Protein AF-A0A3R5SQ50-F1 (afdb_monomer_lite)

Organism: Mytilus galloprovincialis (NCBI:txid29158)

Foldseek 3Di:
DVVVVVVVVVVVVVVVVVVVVVVVVVVVVVVVVVVVVVVVVVVVVVVVVVVVVVVVVVVVVVVVVVVVVVVVVVVVVVVVVVVVVVVVVVVVVVVVVVVVVVVVVVVVVVVVVVVVVVVVVVVVVVVVVVVVVCCVVVPPDPDDDDDDPDDDDDDDDDDDDDDDDDDDDDDDDDDDDDDDDDDDDDDDDDDDDDDDDDDDDDDDDPDCVPVVVVVVVVVVLCVPPLSVVLVVLVVCLVVPDLVVNLVSLVVNCVSVVDDPVRSVQVNQQSVVVVDPDDDHDDPDDDPPNDDDDDDD

InterPro domains:
  IPR000237 GRIP domain [PF01465] (224-264)
  IPR000237 GRIP domain [PS50913] (220-269)
  IPR000237 GRIP domain [SM00755] (223-269)
  IPR051952 Golgi-associated and autophagy-related protein [PTHR23157] (90-280)

Radius of gyration: 53.56 Å; chains: 1; bounding box: 106×91×181 Å

Structure (mmCIF, N/CA/C/O backbone):
data_AF-A0A3R5SQ50-F1
#
_entry.id   AF-A0A3R5SQ50-F1
#
loop_
_atom_site.group_PDB
_atom_site.id
_atom_site.type_symbol
_atom_site.label_atom_id
_atom_site.label_alt_id
_atom_site.label_comp_id
_atom_site.label_asym_id
_atom_site.label_entity_id
_atom_site.label_seq_id
_atom_site.pdbx_PDB_ins_code
_atom_site.Cartn_x
_atom_site.Cartn_y
_atom_site.Cartn_z
_atom_site.occupancy
_atom_site.B_iso_or_equiv
_atom_site.auth_seq_id
_atom_site.auth_comp_id
_atom_site.auth_asym_id
_atom_site.auth_atom_id
_atom_site.pdbx_PDB_model_num
ATOM 1 N N . LEU A 1 1 ? -45.305 -10.974 90.783 1.00 77.44 1 LEU A N 1
ATOM 2 C CA . LEU A 1 1 ? -46.249 -10.846 89.648 1.00 77.44 1 LEU A CA 1
ATOM 3 C C . LEU A 1 1 ? -45.845 -9.652 88.804 1.00 77.44 1 LEU A C 1
ATOM 5 O O . LEU A 1 1 ? -45.318 -9.879 87.731 1.00 77.44 1 LEU A O 1
ATOM 9 N N . GLU A 1 2 ? -45.945 -8.439 89.343 1.00 86.00 2 GLU A N 1
ATOM 10 C CA . GLU A 1 2 ? -45.593 -7.175 88.670 1.00 86.00 2 GLU A CA 1
ATOM 11 C C . GLU A 1 2 ? -44.181 -7.164 88.034 1.00 86.00 2 GLU A C 1
ATOM 13 O O . GLU A 1 2 ? -44.051 -6.894 86.846 1.00 86.00 2 GLU A O 1
ATOM 18 N N . GLU A 1 3 ? -43.133 -7.600 88.751 1.00 90.25 3 GLU A N 1
ATOM 19 C CA . GLU A 1 3 ? -41.773 -7.755 88.183 1.00 90.25 3 GLU A CA 1
ATOM 20 C C . GLU A 1 3 ? -41.708 -8.729 86.990 1.00 90.25 3 GLU A C 1
ATOM 22 O O . GLU A 1 3 ? -40.956 -8.517 86.040 1.00 90.25 3 GLU A O 1
ATOM 27 N N . LEU A 1 4 ? -42.500 -9.806 87.028 1.00 89.75 4 LEU A N 1
ATOM 28 C CA . LEU A 1 4 ? -42.530 -10.834 85.984 1.00 89.75 4 LEU A CA 1
ATOM 29 C C . LEU A 1 4 ? -43.224 -10.309 84.719 1.00 89.75 4 LEU A C 1
ATOM 31 O O . LEU A 1 4 ? -42.812 -10.616 83.606 1.00 89.75 4 LEU A O 1
ATOM 35 N N . GLU A 1 5 ? -44.264 -9.500 84.912 1.00 91.12 5 GLU A N 1
ATOM 36 C CA . GLU A 1 5 ? -45.041 -8.827 83.872 1.00 91.12 5 GLU A CA 1
ATOM 37 C C . GLU A 1 5 ? -44.219 -7.708 83.208 1.00 91.12 5 GLU A C 1
ATOM 39 O O . GLU A 1 5 ? -44.185 -7.588 81.983 1.00 91.12 5 GLU A O 1
ATOM 44 N N . GLN A 1 6 ? -43.447 -6.961 84.004 1.00 92.19 6 GLN A N 1
ATOM 45 C CA . GLN A 1 6 ? -42.494 -5.961 83.522 1.00 92.19 6 GLN A CA 1
ATOM 46 C C . GLN A 1 6 ? -41.324 -6.599 82.748 1.00 92.19 6 GLN A C 1
ATOM 48 O O . GLN A 1 6 ? -40.929 -6.083 81.700 1.00 92.19 6 GLN A O 1
ATOM 53 N N . PHE A 1 7 ? -40.814 -7.751 83.203 1.00 95.12 7 PHE A N 1
ATOM 54 C CA . PHE A 1 7 ? -39.806 -8.534 82.479 1.00 95.12 7 PHE A CA 1
ATOM 55 C C . PHE A 1 7 ? -40.344 -9.098 81.154 1.00 95.12 7 PHE A C 1
ATOM 57 O O . PHE A 1 7 ? -39.666 -8.996 80.130 1.00 95.12 7 PHE A O 1
ATOM 64 N N . LEU A 1 8 ? -41.571 -9.636 81.147 1.00 93.88 8 LEU A N 1
ATOM 65 C CA . LEU A 1 8 ? -42.252 -10.092 79.929 1.00 93.88 8 LEU A CA 1
ATOM 66 C C . LEU A 1 8 ? -42.359 -8.9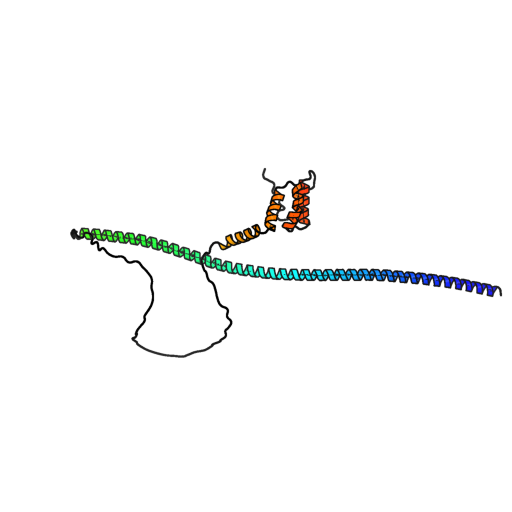63 78.903 1.00 93.88 8 LEU A C 1
ATOM 68 O O . LEU A 1 8 ? -41.921 -9.125 77.768 1.00 93.88 8 LEU A O 1
ATOM 72 N N . LYS A 1 9 ? -42.833 -7.789 79.332 1.00 95.12 9 LYS A N 1
ATOM 73 C CA . LYS A 1 9 ? -42.962 -6.606 78.474 1.00 95.12 9 LYS A CA 1
ATOM 74 C C . LYS A 1 9 ? -41.617 -6.108 77.927 1.00 95.12 9 LYS A C 1
ATOM 76 O O . LYS A 1 9 ? -41.554 -5.679 76.778 1.00 95.12 9 LYS A O 1
ATOM 81 N N . SER A 1 10 ? -40.535 -6.199 78.710 1.00 95.75 10 SER A N 1
ATOM 82 C CA . SER A 1 10 ? -39.172 -5.931 78.218 1.00 95.75 10 SER A CA 1
ATOM 83 C C . SER A 1 10 ? -38.798 -6.899 77.096 1.00 95.75 10 SER A C 1
ATOM 85 O O . SER A 1 10 ? -38.354 -6.471 76.035 1.00 95.75 10 SER A O 1
ATOM 87 N N . LYS A 1 11 ? -39.037 -8.201 77.290 1.00 95.94 11 LYS A N 1
ATOM 88 C CA . LYS A 1 11 ? -38.710 -9.236 76.300 1.00 95.94 11 LYS A CA 1
ATOM 89 C C . LYS A 1 11 ? -39.568 -9.154 75.038 1.00 95.94 11 LYS A C 1
ATOM 91 O O . LYS A 1 11 ? -39.053 -9.411 73.956 1.00 95.94 11 LYS A O 1
ATOM 96 N N . GLU A 1 12 ? -40.831 -8.749 75.147 1.00 95.31 12 GLU A N 1
ATOM 97 C CA . GLU A 1 12 ? -41.679 -8.440 73.988 1.00 95.31 12 GLU A CA 1
ATOM 98 C C . GLU A 1 12 ? -41.157 -7.226 73.205 1.00 95.31 12 GLU A C 1
ATOM 100 O O . GLU A 1 12 ? -41.119 -7.272 71.976 1.00 95.31 12 GLU A O 1
ATOM 105 N N . SER A 1 13 ? -40.698 -6.174 73.895 1.00 96.06 13 SER A N 1
ATOM 106 C CA . SER A 1 13 ? -40.090 -4.997 73.258 1.00 96.06 13 SER A CA 1
ATOM 107 C C . SER A 1 13 ? -38.783 -5.346 72.538 1.00 96.06 13 SER A C 1
ATOM 109 O O . SER A 1 13 ? -38.624 -5.007 71.370 1.00 96.06 13 SER A O 1
ATOM 111 N N . GLU A 1 14 ? -37.880 -6.078 73.199 1.00 96.38 14 GLU A N 1
ATOM 112 C CA . GLU A 1 14 ? -36.626 -6.570 72.606 1.00 96.38 14 GLU A CA 1
ATOM 113 C C . GLU A 1 14 ? -36.889 -7.471 71.385 1.00 96.38 14 GLU A C 1
ATOM 115 O O . GLU A 1 14 ? -36.188 -7.388 70.376 1.00 96.38 14 GLU A O 1
ATOM 120 N N . LEU A 1 15 ? -37.925 -8.318 71.445 1.00 96.12 15 LEU A N 1
ATOM 121 C CA . LEU A 1 15 ? -38.324 -9.171 70.326 1.00 96.12 15 LEU A CA 1
ATOM 122 C C . LEU A 1 15 ? -38.873 -8.353 69.148 1.00 96.12 15 LEU A C 1
ATOM 124 O O . LEU A 1 15 ? -38.548 -8.662 68.004 1.00 96.12 15 LEU A O 1
ATOM 128 N N . GLN A 1 16 ? -39.676 -7.313 69.398 1.00 96.38 16 GLN A N 1
ATOM 129 C CA . GLN A 1 16 ? -40.158 -6.415 68.341 1.00 96.38 16 GLN A CA 1
ATOM 130 C C . GLN A 1 16 ? -39.015 -5.638 67.678 1.00 96.38 16 GLN A C 1
ATOM 132 O O . GLN A 1 16 ? -38.983 -5.546 66.451 1.00 96.38 16 GLN A O 1
ATOM 137 N N . GLU A 1 17 ? -38.065 -5.131 68.463 1.00 96.56 17 GLU A N 1
ATOM 138 C CA . GLU A 1 17 ? -36.885 -4.421 67.960 1.00 96.56 17 GLU A CA 1
ATOM 139 C C . GLU A 1 17 ? -36.004 -5.348 67.103 1.00 96.56 17 GLU A C 1
ATOM 141 O O . GLU A 1 17 ? -35.660 -5.007 65.972 1.00 96.56 17 GLU A O 1
ATOM 146 N N . CYS A 1 18 ? -35.768 -6.583 67.561 1.00 97.00 18 CYS A N 1
ATOM 147 C CA . CYS A 1 18 ? -35.058 -7.612 66.796 1.00 97.00 18 CYS A CA 1
ATOM 148 C C . CYS A 1 18 ? -35.788 -8.012 65.495 1.00 97.00 18 CYS A C 1
ATOM 150 O O . CYS A 1 18 ? -35.150 -8.229 64.462 1.00 97.00 18 CYS A O 1
ATOM 152 N N . ILE A 1 19 ? -37.126 -8.089 65.506 1.00 96.50 19 ILE A N 1
ATOM 153 C CA . ILE A 1 19 ? -37.922 -8.348 64.295 1.00 96.50 19 ILE A CA 1
ATOM 154 C C . ILE A 1 19 ? -37.766 -7.200 63.291 1.00 96.50 19 ILE A C 1
ATOM 156 O O . ILE A 1 19 ? -37.541 -7.478 62.112 1.00 96.50 19 ILE A O 1
ATOM 160 N N . ALA A 1 20 ? -37.836 -5.948 63.754 1.00 96.44 20 ALA A N 1
ATOM 161 C CA . ALA A 1 20 ? -37.684 -4.761 62.916 1.00 96.44 20 ALA A CA 1
ATOM 162 C C . ALA A 1 20 ? -36.281 -4.671 62.290 1.00 96.44 20 ALA A C 1
ATOM 164 O O . ALA A 1 20 ? -36.175 -4.488 61.078 1.00 96.44 20 ALA A O 1
ATOM 165 N N . GLU A 1 21 ? -35.218 -4.893 63.072 1.00 96.94 21 GLU A N 1
ATOM 166 C CA . GLU A 1 21 ? -33.836 -4.946 62.567 1.00 96.94 21 GLU A CA 1
ATOM 167 C C . GLU A 1 21 ? -33.670 -6.054 61.511 1.00 96.94 21 GLU A C 1
ATOM 169 O O . GLU A 1 21 ? -33.121 -5.832 60.430 1.00 96.94 21 GLU A O 1
ATOM 174 N N . LYS A 1 22 ? -34.212 -7.249 61.775 1.00 97.44 22 LYS A N 1
ATOM 175 C CA . LYS A 1 22 ? -34.194 -8.380 60.835 1.00 97.44 22 LYS A CA 1
ATOM 176 C C . LYS A 1 22 ? -34.956 -8.066 59.536 1.00 97.44 22 LYS A C 1
ATOM 178 O O . LYS A 1 22 ? -34.527 -8.506 58.469 1.00 97.44 22 LYS A O 1
ATOM 183 N N . ASP A 1 23 ? -36.061 -7.321 59.597 1.00 97.31 23 ASP A N 1
ATOM 184 C CA . ASP A 1 23 ? -36.815 -6.897 58.408 1.00 97.31 23 ASP A CA 1
ATOM 185 C C . ASP A 1 23 ? -36.079 -5.794 57.619 1.00 97.31 23 ASP A C 1
ATOM 187 O O . ASP A 1 23 ? -36.008 -5.872 56.390 1.00 97.31 23 ASP A O 1
ATOM 191 N N . GLU A 1 24 ? -35.430 -4.835 58.291 1.00 97.75 24 GLU A N 1
ATOM 192 C CA . GLU A 1 24 ? -34.561 -3.837 57.643 1.00 97.75 24 GLU A CA 1
ATOM 193 C C . GLU A 1 24 ? -33.377 -4.506 56.920 1.00 97.75 24 GLU A C 1
ATOM 195 O O . GLU A 1 24 ? -33.093 -4.211 55.752 1.00 97.75 24 GLU A O 1
ATOM 200 N N . LEU A 1 25 ? -32.718 -5.469 57.574 1.00 97.56 25 LEU A N 1
ATOM 201 C CA . LEU A 1 25 ? -31.618 -6.237 56.989 1.00 97.56 25 LEU A CA 1
ATOM 202 C C . LEU A 1 25 ? -32.058 -7.048 55.760 1.00 97.56 25 LEU A C 1
ATOM 204 O O . LEU A 1 25 ? -31.290 -7.145 54.799 1.00 97.56 25 LEU A O 1
ATOM 208 N N . LEU A 1 26 ? -33.282 -7.590 55.744 1.00 97.81 26 LEU A N 1
ATOM 209 C CA . LEU A 1 26 ? -33.842 -8.278 54.574 1.00 97.81 26 LEU A CA 1
ATOM 210 C C . LEU A 1 26 ? -34.043 -7.324 53.388 1.00 97.81 26 LEU A C 1
ATOM 212 O O . LEU A 1 26 ? -33.630 -7.655 52.273 1.00 97.81 26 LEU A O 1
ATOM 216 N N . VAL A 1 27 ? -34.605 -6.131 53.617 1.00 97.25 27 VAL A N 1
ATOM 217 C CA . VAL A 1 27 ? -34.766 -5.104 52.569 1.00 97.25 27 VAL A CA 1
ATOM 218 C C . VAL A 1 27 ? -33.402 -4.678 52.022 1.00 97.25 27 VAL A C 1
ATOM 220 O O . VAL A 1 27 ? -33.182 -4.692 50.809 1.00 97.25 27 VAL A O 1
ATOM 223 N N . ARG A 1 28 ? -32.438 -4.393 52.905 1.00 97.31 28 ARG A N 1
ATOM 224 C CA . ARG A 1 28 ? -31.074 -4.013 52.513 1.00 97.31 28 ARG A CA 1
ATOM 225 C C . ARG A 1 28 ? -30.356 -5.114 51.726 1.00 97.31 28 ARG A C 1
ATOM 227 O O . ARG A 1 28 ? -29.617 -4.810 50.790 1.00 97.31 28 ARG A O 1
ATOM 234 N N . ASN A 1 29 ? -30.571 -6.385 52.066 1.00 97.56 29 ASN A N 1
ATOM 235 C CA . ASN A 1 29 ? -30.012 -7.522 51.331 1.00 97.56 29 ASN A CA 1
ATOM 236 C C . ASN A 1 29 ? -30.620 -7.637 49.919 1.00 97.56 29 ASN A C 1
ATOM 238 O O . ASN A 1 29 ? -29.885 -7.798 48.939 1.00 97.56 29 ASN A O 1
ATOM 242 N N . ALA A 1 30 ? -31.939 -7.457 49.792 1.00 97.75 30 ALA A N 1
ATOM 243 C CA . ALA A 1 30 ? -32.619 -7.424 48.498 1.00 97.75 30 ALA A CA 1
ATOM 244 C C . ALA A 1 30 ? -32.106 -6.275 47.607 1.00 97.75 30 ALA A C 1
ATOM 246 O O . ALA A 1 30 ? -31.766 -6.506 46.444 1.00 97.75 30 ALA A O 1
ATOM 247 N N . GLU A 1 31 ? -31.949 -5.065 48.157 1.00 97.56 31 GLU A N 1
ATOM 248 C CA . GLU A 1 31 ? -31.361 -3.931 47.432 1.00 97.56 31 GLU A CA 1
ATOM 249 C C . GLU A 1 31 ? -29.925 -4.195 46.963 1.00 97.56 31 GLU A C 1
ATOM 251 O O . GLU A 1 31 ? -29.573 -3.871 45.828 1.00 97.56 31 GLU A O 1
ATOM 256 N N . LEU A 1 32 ? -29.072 -4.749 47.832 1.00 97.56 32 LEU A N 1
ATOM 257 C CA . LEU A 1 32 ? -27.681 -5.059 47.495 1.00 97.56 32 LEU A CA 1
ATOM 258 C C . LEU A 1 32 ? -27.601 -6.135 46.410 1.00 97.56 32 LEU A C 1
ATOM 260 O O . LEU A 1 32 ? -26.798 -6.015 45.486 1.00 97.56 32 LEU A O 1
ATOM 264 N N . SER A 1 33 ? -28.478 -7.138 46.472 1.00 97.81 33 SER A N 1
ATOM 265 C CA . SER A 1 33 ? -28.599 -8.177 45.446 1.00 97.81 33 SER A CA 1
ATOM 266 C C . SER A 1 33 ? -29.032 -7.591 44.094 1.00 97.81 33 SER A C 1
ATOM 268 O O . SER A 1 33 ? -28.432 -7.913 43.068 1.00 97.81 33 SER A O 1
ATOM 270 N N . GLN A 1 34 ? -30.004 -6.668 44.078 1.00 97.44 34 GLN A N 1
ATOM 271 C CA . GLN A 1 34 ? -30.428 -5.960 42.862 1.00 97.44 34 GLN A CA 1
ATOM 272 C C . GLN A 1 34 ? -29.316 -5.060 42.293 1.00 97.44 34 GLN A C 1
ATOM 274 O O . GLN A 1 34 ? -29.091 -5.053 41.081 1.00 97.44 34 GLN A O 1
ATOM 279 N N . LYS A 1 35 ? -28.589 -4.333 43.153 1.00 97.75 35 LYS A N 1
ATOM 280 C CA . LYS A 1 35 ? -27.434 -3.504 42.763 1.00 97.75 35 LYS A CA 1
ATOM 281 C C . LYS A 1 35 ? -26.318 -4.364 42.157 1.00 97.75 35 LYS A C 1
ATOM 283 O O . LYS A 1 35 ? -25.837 -4.035 41.075 1.00 97.75 35 LYS A O 1
ATOM 288 N N . ASN A 1 36 ? -25.980 -5.500 42.773 1.00 96.94 36 ASN A N 1
ATOM 289 C CA . ASN A 1 36 ? -25.006 -6.455 42.231 1.00 96.94 36 ASN A CA 1
ATOM 290 C C . ASN A 1 36 ? -25.432 -7.002 40.860 1.00 96.94 36 ASN A C 1
ATOM 292 O O . ASN A 1 36 ? -24.623 -7.002 39.938 1.00 96.94 36 ASN A O 1
ATOM 296 N N . LEU A 1 37 ? -26.698 -7.400 40.691 1.00 97.62 37 LEU A N 1
ATOM 297 C CA . LEU A 1 37 ? -27.231 -7.859 39.399 1.00 97.62 37 LEU A CA 1
ATOM 298 C C . LEU A 1 37 ? -27.134 -6.779 38.308 1.00 97.62 37 LEU A C 1
ATOM 300 O O . LEU A 1 37 ? -26.762 -7.086 37.177 1.00 97.62 37 LEU A O 1
ATOM 304 N N . SER A 1 38 ? -27.424 -5.517 38.640 1.00 96.94 38 SER A N 1
ATOM 305 C CA . SER A 1 38 ? -27.316 -4.397 37.693 1.00 96.94 38 SER A CA 1
ATOM 306 C C . SER A 1 38 ? -25.865 -4.069 37.312 1.00 96.94 38 SER A C 1
ATOM 308 O O . SER A 1 38 ? -25.584 -3.710 36.167 1.00 96.94 38 SER A O 1
ATOM 310 N N . VAL A 1 39 ? -24.928 -4.167 38.259 1.00 97.44 39 VAL A N 1
ATOM 311 C CA . VAL A 1 39 ? -23.496 -3.960 37.988 1.00 97.44 39 VAL A CA 1
ATOM 312 C C . VAL A 1 39 ? -22.933 -5.122 37.168 1.00 97.44 39 VAL A C 1
ATOM 314 O O . VAL A 1 39 ? -22.206 -4.891 36.206 1.00 97.44 39 VAL A O 1
ATOM 317 N N . GLN A 1 40 ? -23.332 -6.358 37.474 1.00 97.56 40 GLN A N 1
ATOM 318 C CA . GLN A 1 40 ? -22.940 -7.536 36.705 1.00 97.56 40 GLN A CA 1
ATOM 319 C C . GLN A 1 40 ? -23.422 -7.443 35.249 1.00 97.56 40 GLN A C 1
ATOM 321 O O . GLN A 1 40 ? -22.616 -7.588 34.336 1.00 97.56 40 GLN A O 1
ATOM 326 N N . SER A 1 41 ? -24.697 -7.110 35.012 1.00 96.94 41 SER A N 1
ATOM 327 C CA . SER A 1 41 ? -25.248 -7.029 33.650 1.00 96.94 41 SER A CA 1
ATOM 328 C C . SER A 1 41 ? -24.617 -5.924 32.794 1.00 96.94 41 SER A C 1
ATOM 330 O O . SER A 1 41 ? -24.391 -6.121 31.599 1.00 96.94 41 SER A O 1
ATOM 332 N N . SER A 1 42 ? -24.280 -4.776 33.392 1.00 97.19 42 SER A N 1
ATOM 333 C CA . SER A 1 42 ? -23.554 -3.703 32.693 1.00 97.19 42 SER A CA 1
ATOM 334 C C . SER A 1 42 ? -22.093 -4.074 32.415 1.00 97.19 42 SER A C 1
ATOM 336 O O . SER A 1 42 ? -21.614 -3.841 31.305 1.00 97.19 42 SER A O 1
ATOM 338 N N . SER A 1 43 ? -21.416 -4.731 33.364 1.00 97.19 43 SER A N 1
ATOM 339 C CA . SER A 1 43 ? -20.076 -5.302 33.171 1.00 97.19 43 SER A CA 1
ATOM 340 C C . SER A 1 43 ? -20.055 -6.312 32.018 1.00 97.19 43 SER A C 1
ATOM 342 O O . SER A 1 43 ? -19.240 -6.188 31.104 1.00 97.19 43 SER A O 1
ATOM 344 N N . ASP A 1 44 ? -20.998 -7.257 31.992 1.00 97.69 44 ASP A N 1
ATOM 345 C CA . ASP A 1 44 ? -21.104 -8.267 30.933 1.00 97.69 44 ASP A CA 1
ATOM 346 C C . ASP A 1 44 ? -21.389 -7.632 29.560 1.00 97.69 44 ASP A C 1
ATOM 348 O O . ASP A 1 44 ? -20.814 -8.049 28.551 1.00 97.69 44 ASP A O 1
ATOM 352 N N . SER A 1 45 ? -22.205 -6.572 29.508 1.00 97.50 45 SER A N 1
ATOM 353 C CA . SER A 1 45 ? -22.437 -5.802 28.279 1.00 97.50 45 SER A CA 1
ATOM 354 C C . SER A 1 45 ? -21.156 -5.135 27.760 1.00 97.50 45 SER A C 1
ATOM 356 O O . SER A 1 45 ? -20.874 -5.212 26.565 1.00 97.50 45 SER A O 1
ATOM 358 N N . ILE A 1 46 ? -20.362 -4.514 28.641 1.00 97.75 46 ILE A N 1
ATOM 359 C CA . ILE A 1 46 ? -19.088 -3.871 28.278 1.00 97.75 46 ILE A CA 1
ATOM 360 C C . ILE A 1 46 ? -18.070 -4.921 27.816 1.00 97.75 46 ILE A C 1
ATOM 362 O O . ILE A 1 46 ? -17.418 -4.737 26.790 1.00 97.75 46 ILE A O 1
ATOM 366 N N . ILE A 1 47 ? -17.967 -6.052 28.521 1.00 97.81 47 ILE A N 1
ATOM 367 C CA . ILE A 1 47 ? -17.084 -7.168 28.151 1.00 97.81 47 ILE A CA 1
ATOM 368 C C . ILE A 1 47 ? -17.437 -7.703 26.758 1.00 97.81 47 ILE A C 1
ATOM 370 O O . ILE A 1 47 ? -16.539 -7.970 25.961 1.00 97.81 47 ILE A O 1
ATOM 374 N N . ASN A 1 48 ? -18.725 -7.850 26.441 1.00 97.31 48 ASN A N 1
ATOM 375 C CA . ASN A 1 48 ? -19.161 -8.326 25.128 1.00 97.31 48 ASN A CA 1
ATOM 376 C C . ASN A 1 48 ? -18.910 -7.294 24.018 1.00 97.31 48 ASN A C 1
ATOM 378 O O . ASN A 1 48 ? -18.475 -7.678 22.934 1.00 97.31 48 ASN A O 1
ATOM 382 N N . GLN A 1 49 ? -19.098 -5.998 24.293 1.00 97.94 49 GLN A N 1
ATOM 383 C CA . GLN A 1 49 ? -18.756 -4.931 23.348 1.00 97.94 49 GLN A CA 1
ATOM 384 C C . GLN A 1 49 ? -17.249 -4.903 23.050 1.00 97.94 49 GLN A C 1
ATOM 386 O O . GLN A 1 49 ? -16.861 -4.914 21.885 1.00 97.94 49 GLN A O 1
ATOM 391 N N . LEU A 1 50 ? -16.399 -4.944 24.084 1.00 97.81 50 LEU A N 1
ATOM 392 C CA . LEU A 1 50 ? -14.941 -4.976 23.923 1.00 97.81 50 LEU A CA 1
ATOM 393 C C . LEU A 1 50 ? -14.464 -6.233 23.181 1.00 97.81 50 LEU A C 1
ATOM 395 O O . LEU A 1 50 ? -13.543 -6.149 22.377 1.00 97.81 50 LEU A O 1
ATOM 399 N N . LYS A 1 51 ? -15.103 -7.391 23.397 1.00 98.19 51 LYS A N 1
ATOM 400 C CA . LYS A 1 51 ? -14.815 -8.616 22.630 1.00 98.19 51 LYS A CA 1
ATOM 401 C C . LYS A 1 51 ? -15.180 -8.495 21.149 1.00 98.19 51 LYS A C 1
ATOM 403 O O . LYS A 1 51 ? -14.454 -9.049 20.330 1.00 98.19 51 LYS A O 1
ATOM 408 N N . SER A 1 52 ? -16.274 -7.807 20.809 1.00 97.56 52 SER A N 1
ATOM 409 C CA . SER A 1 52 ? -16.619 -7.534 19.405 1.00 97.56 52 SER A CA 1
ATOM 410 C C . SER A 1 52 ? -15.577 -6.620 18.772 1.00 97.56 52 SER A C 1
ATOM 412 O O . SER A 1 52 ? -14.997 -6.985 17.762 1.00 97.56 52 SER A O 1
ATOM 414 N N . GLU A 1 53 ? -15.262 -5.500 19.428 1.00 98.19 53 GLU A N 1
ATOM 415 C CA . GLU A 1 53 ? -14.283 -4.520 18.945 1.00 98.19 53 GLU A CA 1
ATOM 416 C C . GLU A 1 53 ? -12.896 -5.148 18.719 1.00 98.19 53 GLU A C 1
ATOM 418 O O . GLU A 1 53 ? -12.289 -4.929 17.677 1.00 98.19 53 GLU A O 1
ATOM 423 N N . ILE A 1 54 ? -12.414 -5.989 19.646 1.00 97.81 54 ILE A N 1
ATOM 424 C CA . ILE A 1 54 ? -11.153 -6.733 19.476 1.00 97.81 54 ILE A CA 1
ATOM 425 C C . ILE A 1 54 ? -11.216 -7.643 18.244 1.00 97.81 54 ILE A C 1
ATOM 427 O O . ILE A 1 54 ? -10.294 -7.632 17.437 1.00 97.81 54 ILE A O 1
ATOM 431 N N . LYS A 1 55 ? -12.310 -8.395 18.066 1.00 97.94 55 LYS A N 1
ATOM 432 C CA . LYS A 1 55 ? -12.475 -9.284 16.910 1.00 97.94 55 LYS A CA 1
ATOM 433 C C . LYS A 1 55 ? -12.510 -8.499 15.592 1.00 97.94 55 LYS A C 1
ATOM 435 O O . LYS A 1 55 ? -11.878 -8.911 14.626 1.00 97.94 55 LYS A O 1
ATOM 440 N N . ASP A 1 56 ? -13.231 -7.384 15.553 1.00 96.88 56 ASP A N 1
ATOM 441 C CA . ASP A 1 56 ? -13.352 -6.547 14.357 1.00 96.88 56 ASP A CA 1
ATOM 442 C C . ASP A 1 56 ? -12.000 -5.876 14.012 1.00 96.88 56 ASP A C 1
ATOM 444 O O . ASP A 1 56 ? -11.664 -5.706 12.837 1.00 96.88 56 ASP A O 1
ATOM 448 N N . GLN A 1 57 ? -11.174 -5.569 15.023 1.00 97.75 57 GLN A N 1
ATOM 449 C CA . GLN A 1 57 ? -9.791 -5.110 14.853 1.00 97.75 57 GLN A CA 1
ATOM 450 C C . GLN A 1 57 ? -8.842 -6.224 14.382 1.00 97.75 57 GLN A C 1
ATOM 452 O O . GLN A 1 57 ? -8.033 -5.966 13.490 1.00 97.75 57 GLN A O 1
ATOM 457 N N . ASP A 1 58 ? -8.950 -7.448 14.908 1.00 97.44 58 ASP A N 1
ATOM 458 C CA . ASP A 1 58 ? -8.181 -8.611 14.435 1.00 97.44 58 ASP A CA 1
ATOM 459 C C . ASP A 1 58 ? -8.507 -8.923 12.961 1.00 97.44 58 ASP A C 1
ATOM 461 O O . ASP A 1 58 ? -7.598 -9.023 12.131 1.00 97.44 58 ASP A O 1
ATOM 465 N N . ASP A 1 59 ? -9.799 -8.961 12.604 1.00 97.31 59 ASP A N 1
ATOM 466 C CA . ASP A 1 59 ? -10.264 -9.130 11.221 1.00 97.31 59 ASP A CA 1
ATOM 467 C C . ASP A 1 59 ? -9.705 -8.005 10.313 1.00 97.31 59 ASP A C 1
ATOM 469 O O . ASP A 1 59 ? -9.281 -8.258 9.181 1.00 97.31 59 ASP A O 1
ATOM 473 N N . HIS A 1 60 ? -9.642 -6.753 10.786 1.00 97.88 60 HIS A N 1
ATOM 474 C CA . HIS A 1 60 ? -9.042 -5.646 10.028 1.00 97.88 60 HIS A CA 1
ATOM 475 C C . HIS A 1 60 ? -7.520 -5.790 9.855 1.00 97.88 60 HIS A C 1
ATOM 477 O O . HIS A 1 60 ? -6.996 -5.554 8.762 1.00 97.88 60 HIS A O 1
ATOM 483 N N . ILE A 1 61 ? -6.812 -6.210 10.906 1.00 97.56 61 ILE A N 1
ATOM 484 C CA . ILE A 1 61 ? -5.366 -6.455 10.889 1.00 97.56 61 ILE A CA 1
ATOM 485 C C . ILE A 1 61 ? -5.013 -7.558 9.882 1.00 97.56 61 ILE A C 1
ATOM 487 O O . ILE A 1 61 ? -4.053 -7.398 9.127 1.00 97.56 61 ILE A O 1
ATOM 491 N N . ASP A 1 62 ? -5.782 -8.645 9.818 1.00 97.69 62 ASP A N 1
ATOM 492 C CA . ASP A 1 62 ? -5.513 -9.744 8.884 1.00 97.69 62 ASP A CA 1
ATOM 493 C C . ASP A 1 62 ? -5.773 -9.352 7.419 1.00 97.69 62 ASP A C 1
ATOM 495 O O . ASP A 1 62 ? -4.970 -9.688 6.544 1.00 97.69 62 ASP A O 1
ATOM 499 N N . ASN A 1 63 ? -6.796 -8.530 7.150 1.00 97.06 63 ASN A N 1
ATOM 500 C CA . ASN A 1 63 ? -6.988 -7.916 5.829 1.00 97.06 63 ASN A CA 1
ATOM 501 C C . ASN A 1 63 ? -5.804 -7.008 5.429 1.00 97.06 63 ASN A C 1
ATOM 503 O O . ASN A 1 63 ? -5.352 -7.035 4.281 1.00 97.06 63 ASN A O 1
ATOM 507 N N . LEU A 1 64 ? -5.273 -6.212 6.368 1.00 97.44 64 LEU A N 1
ATOM 508 C CA . LEU A 1 64 ? -4.102 -5.362 6.121 1.00 97.44 64 LEU A CA 1
ATOM 509 C C . LEU A 1 64 ? -2.832 -6.184 5.857 1.00 97.44 64 LEU A C 1
ATOM 511 O O . LEU A 1 64 ? -2.095 -5.846 4.931 1.00 97.44 64 LEU A O 1
ATOM 515 N N . LYS A 1 65 ? -2.597 -7.275 6.604 1.00 97.62 65 LYS A N 1
ATOM 516 C CA . LYS A 1 65 ? -1.486 -8.214 6.347 1.00 97.62 65 LYS A CA 1
ATOM 517 C C . LYS A 1 65 ? -1.580 -8.810 4.944 1.00 97.62 65 LYS A C 1
ATOM 519 O O . LYS A 1 65 ? -0.621 -8.727 4.189 1.00 97.62 65 LYS A O 1
ATOM 524 N N . GLN A 1 66 ? -2.749 -9.322 4.552 1.00 97.31 66 GLN A N 1
ATOM 525 C CA . GLN A 1 66 ? -2.934 -9.921 3.226 1.00 97.31 66 GLN A CA 1
ATOM 526 C C . GLN A 1 66 ? -2.666 -8.917 2.087 1.00 97.31 66 GLN A C 1
ATOM 528 O O . GLN A 1 66 ? -2.062 -9.270 1.070 1.00 97.31 66 GLN A O 1
ATOM 533 N N . SER A 1 67 ? -3.076 -7.657 2.263 1.00 97.44 67 SER A N 1
ATOM 534 C CA . SER A 1 67 ? -2.771 -6.572 1.321 1.00 97.44 67 SER A CA 1
ATOM 535 C C . SER A 1 67 ? -1.274 -6.234 1.286 1.00 97.44 67 SER A C 1
ATOM 537 O O . SER A 1 67 ? -0.704 -6.070 0.207 1.00 97.44 67 SER A O 1
ATOM 539 N N . HIS A 1 68 ? -0.616 -6.189 2.449 1.00 96.94 68 HIS A N 1
ATOM 540 C CA . HIS A 1 68 ? 0.827 -5.972 2.560 1.00 96.94 68 HIS A CA 1
ATOM 541 C C . HIS A 1 68 ? 1.624 -7.071 1.847 1.00 96.94 68 HIS A C 1
ATOM 543 O O . HIS A 1 68 ? 2.480 -6.760 1.024 1.00 96.94 68 HIS A O 1
ATOM 549 N N . ASP A 1 69 ? 1.309 -8.342 2.098 1.00 97.31 69 ASP A N 1
ATOM 550 C CA . ASP A 1 69 ? 2.014 -9.482 1.502 1.00 97.31 69 ASP A CA 1
ATOM 551 C C . ASP A 1 69 ? 1.844 -9.507 -0.027 1.00 97.31 69 ASP A C 1
ATOM 553 O O . ASP A 1 69 ? 2.809 -9.714 -0.763 1.00 97.31 69 ASP A O 1
ATOM 557 N N . SER A 1 70 ? 0.642 -9.174 -0.514 1.00 97.06 70 SER A N 1
ATOM 558 C CA . SER A 1 70 ? 0.367 -9.017 -1.951 1.00 97.06 70 SER A CA 1
ATOM 559 C C . SER A 1 70 ? 1.172 -7.871 -2.580 1.00 97.06 70 SER A C 1
ATOM 561 O O . SER A 1 70 ? 1.609 -7.964 -3.728 1.00 97.06 70 SER A O 1
ATOM 563 N N . LEU A 1 71 ? 1.374 -6.761 -1.862 1.00 96.12 71 LEU A N 1
ATOM 564 C CA . LEU A 1 71 ? 2.208 -5.650 -2.331 1.00 96.12 71 LEU A CA 1
ATOM 565 C C . LEU A 1 71 ? 3.700 -5.999 -2.286 1.00 96.12 71 LEU A C 1
ATOM 567 O O . LEU A 1 71 ? 4.418 -5.640 -3.218 1.00 96.12 71 LEU A O 1
ATOM 571 N N . GLN A 1 72 ? 4.154 -6.733 -1.268 1.00 97.38 72 GLN A N 1
ATOM 572 C CA . GLN A 1 72 ? 5.536 -7.197 -1.156 1.00 97.38 72 GLN A CA 1
ATOM 573 C C . GLN A 1 72 ? 5.903 -8.136 -2.314 1.00 97.38 72 GLN A C 1
ATOM 575 O O . GLN A 1 72 ? 6.926 -7.921 -2.956 1.00 97.38 72 GLN A O 1
ATOM 580 N N . GLU A 1 73 ? 5.041 -9.098 -2.666 1.00 97.12 73 GLU A N 1
ATOM 581 C CA . GLU A 1 73 ? 5.271 -9.984 -3.821 1.00 97.12 73 GLU A CA 1
ATOM 582 C C . GLU A 1 73 ? 5.399 -9.193 -5.140 1.00 97.12 73 GLU A C 1
ATOM 584 O O . GLU A 1 73 ? 6.270 -9.477 -5.966 1.00 97.12 73 GLU A O 1
ATOM 589 N N . ASN A 1 74 ? 4.584 -8.146 -5.322 1.00 96.56 74 ASN A N 1
ATOM 590 C CA . ASN A 1 74 ? 4.691 -7.254 -6.479 1.00 96.56 74 ASN A CA 1
ATOM 591 C C . ASN A 1 74 ? 5.999 -6.438 -6.479 1.00 96.56 74 ASN A C 1
ATOM 593 O O . ASN A 1 74 ? 6.595 -6.248 -7.542 1.00 96.56 74 ASN A O 1
ATOM 597 N N . VAL A 1 75 ? 6.463 -5.964 -5.317 1.00 97.06 75 VAL A N 1
ATOM 598 C CA . VAL A 1 75 ? 7.755 -5.269 -5.180 1.00 97.06 75 VAL A CA 1
ATOM 599 C C . VAL A 1 75 ? 8.903 -6.211 -5.540 1.00 97.06 75 VAL A C 1
ATOM 601 O O . VAL A 1 75 ? 9.675 -5.884 -6.441 1.00 97.06 75 VAL A O 1
ATOM 604 N N . ASP A 1 76 ? 8.960 -7.402 -4.944 1.00 96.12 76 ASP A N 1
ATOM 605 C CA . ASP A 1 76 ? 9.995 -8.413 -5.202 1.00 96.12 76 ASP A CA 1
ATOM 606 C C . ASP A 1 76 ? 10.039 -8.811 -6.693 1.00 96.12 76 ASP A C 1
ATOM 608 O O . ASP A 1 76 ? 11.111 -8.938 -7.302 1.00 96.12 76 ASP A O 1
ATOM 612 N N . PHE A 1 77 ? 8.866 -8.957 -7.324 1.00 97.06 77 PHE A N 1
ATOM 613 C CA . PHE A 1 77 ? 8.744 -9.207 -8.761 1.00 97.06 77 PHE A CA 1
ATOM 614 C C . PHE A 1 77 ? 9.311 -8.052 -9.603 1.00 97.06 77 PHE A C 1
ATOM 616 O O . PHE A 1 77 ? 10.061 -8.286 -10.559 1.00 97.06 77 PHE A O 1
ATOM 623 N N . HIS A 1 78 ? 8.981 -6.805 -9.259 1.00 94.44 78 HIS A N 1
ATOM 624 C CA . HIS A 1 78 ? 9.476 -5.631 -9.973 1.00 94.44 78 HIS A CA 1
ATOM 625 C C . HIS A 1 78 ? 10.979 -5.400 -9.766 1.00 94.44 78 HIS A C 1
ATOM 627 O O . HIS A 1 78 ? 11.663 -5.102 -10.745 1.00 94.44 78 HIS A O 1
ATOM 633 N N . GLU A 1 79 ? 11.520 -5.610 -8.563 1.00 96.12 79 GLU A N 1
ATOM 634 C CA . GLU A 1 79 ? 12.965 -5.554 -8.300 1.00 96.12 79 GLU A CA 1
ATOM 635 C C . GLU A 1 79 ? 13.727 -6.580 -9.144 1.00 96.12 79 GLU A C 1
ATOM 637 O O . GLU A 1 79 ? 14.691 -6.237 -9.838 1.00 96.12 79 GLU A O 1
ATOM 642 N N . LYS A 1 80 ? 13.244 -7.830 -9.183 1.00 95.69 80 LYS A N 1
ATOM 643 C CA . LYS A 1 80 ? 13.81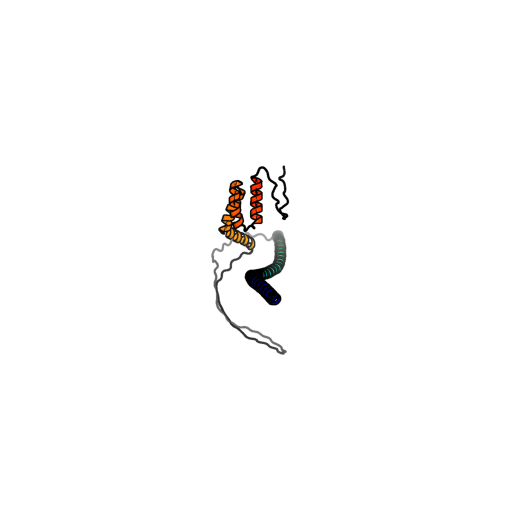2 -8.863 -10.057 1.00 95.69 80 LYS A CA 1
ATOM 644 C C . LYS A 1 80 ? 13.755 -8.447 -11.530 1.00 95.69 80 LYS A C 1
ATOM 646 O O . LYS A 1 80 ? 14.735 -8.629 -12.255 1.00 95.69 80 LYS A O 1
ATOM 651 N N . LYS A 1 81 ? 12.639 -7.863 -11.981 1.00 96.19 81 LYS A N 1
ATOM 652 C CA . LYS A 1 81 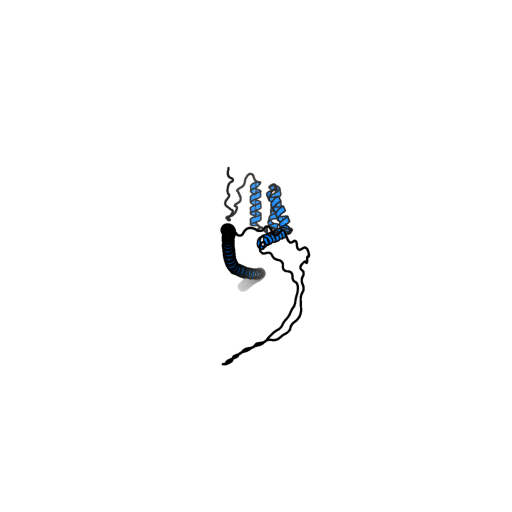? 12.474 -7.430 -13.376 1.00 96.19 81 LYS A CA 1
ATOM 653 C C . LYS A 1 81 ? 13.377 -6.252 -13.745 1.00 96.19 81 LYS A C 1
ATOM 655 O O . LYS A 1 81 ? 13.874 -6.216 -14.870 1.00 96.19 81 LYS A O 1
ATOM 660 N N . ILE A 1 82 ? 13.611 -5.320 -12.821 1.00 94.69 82 ILE A N 1
ATOM 661 C CA . ILE A 1 82 ? 14.577 -4.226 -12.988 1.00 94.69 82 ILE A CA 1
ATOM 662 C C . ILE A 1 82 ? 15.978 -4.811 -13.172 1.00 94.69 82 ILE A C 1
ATOM 664 O O . ILE A 1 82 ? 16.625 -4.501 -14.169 1.00 94.69 82 ILE A O 1
ATOM 668 N N . LYS A 1 83 ? 16.394 -5.735 -12.300 1.00 94.75 83 LYS A N 1
ATOM 669 C CA . LYS A 1 83 ? 17.712 -6.376 -12.383 1.00 94.75 83 LYS A CA 1
ATOM 670 C C . LYS A 1 83 ? 17.944 -7.101 -13.716 1.00 94.75 83 LYS A C 1
ATOM 672 O O . LYS A 1 83 ? 18.969 -6.888 -14.355 1.00 94.75 83 LYS A O 1
ATOM 677 N N . GLU A 1 84 ? 16.965 -7.877 -14.192 1.00 93.25 84 GLU A N 1
ATOM 678 C CA . GLU A 1 84 ? 17.024 -8.524 -15.518 1.00 93.25 84 GLU A CA 1
ATOM 679 C C . GLU A 1 84 ? 17.210 -7.513 -16.670 1.00 93.25 84 GLU A C 1
ATOM 681 O O . GLU A 1 84 ? 17.904 -7.795 -17.649 1.00 93.25 84 GLU A O 1
ATOM 686 N N . LEU A 1 85 ? 16.586 -6.331 -16.576 1.00 91.06 85 LEU A N 1
ATOM 687 C CA . LEU A 1 85 ? 16.716 -5.266 -17.575 1.00 91.06 85 LEU A CA 1
ATOM 688 C C . LEU A 1 85 ? 18.049 -4.511 -17.469 1.00 91.06 85 LEU A C 1
ATOM 690 O O . LEU A 1 85 ? 18.547 -4.033 -18.488 1.00 91.06 85 LEU A O 1
ATOM 694 N N . GLU A 1 86 ? 18.626 -4.396 -16.274 1.00 90.31 86 GLU A N 1
ATOM 695 C CA . GLU A 1 86 ? 19.943 -3.792 -16.050 1.00 90.31 86 GLU A CA 1
ATOM 696 C C . GLU A 1 86 ? 21.069 -4.681 -16.592 1.00 90.31 86 GLU A C 1
ATOM 698 O O . GLU A 1 86 ? 21.899 -4.193 -17.364 1.00 90.31 86 GLU A O 1
ATOM 703 N N . ASP A 1 87 ? 21.035 -5.985 -16.300 1.00 89.44 87 ASP A N 1
ATOM 704 C CA . ASP A 1 87 ? 21.990 -6.965 -16.836 1.00 89.44 87 ASP A CA 1
ATOM 705 C C . ASP A 1 87 ? 21.950 -6.975 -18.381 1.00 89.44 87 ASP A C 1
ATOM 707 O O . ASP A 1 87 ? 22.971 -6.786 -19.051 1.00 89.44 87 ASP A O 1
ATOM 711 N N . GLY A 1 88 ? 20.749 -7.065 -18.970 1.00 87.25 88 GLY A N 1
ATOM 712 C CA . GLY A 1 88 ? 20.564 -7.014 -20.426 1.00 87.25 88 GLY A CA 1
ATOM 713 C C . GLY A 1 88 ? 20.921 -5.663 -21.066 1.00 87.25 88 GLY A C 1
ATOM 714 O O . GLY A 1 88 ? 21.195 -5.593 -22.268 1.00 87.25 88 GLY A 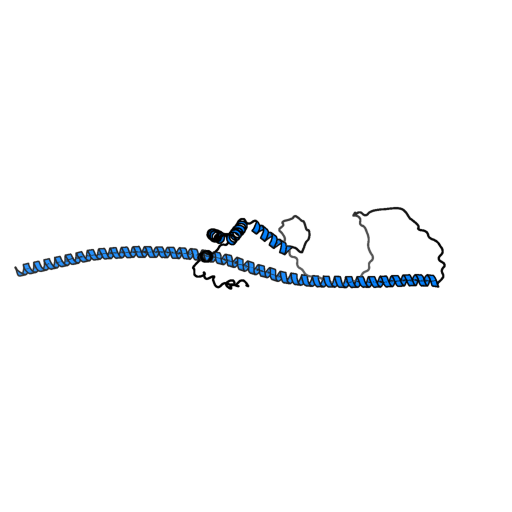O 1
ATOM 715 N N . LYS A 1 89 ? 20.948 -4.566 -20.299 1.00 85.69 89 LYS A N 1
ATOM 716 C CA . LYS A 1 89 ? 21.373 -3.242 -20.783 1.00 85.69 89 LYS A CA 1
ATOM 717 C C . LYS A 1 89 ? 22.894 -3.139 -20.886 1.00 85.69 89 LYS A C 1
ATOM 719 O O . LYS A 1 89 ? 23.377 -2.530 -21.842 1.00 85.69 89 LYS A O 1
ATOM 724 N N . GLU A 1 90 ? 23.643 -3.724 -19.953 1.00 82.62 90 GLU A N 1
ATOM 725 C CA . GLU A 1 90 ? 25.107 -3.779 -20.046 1.00 82.62 90 GLU A CA 1
ATOM 726 C C . GLU A 1 90 ? 25.571 -4.714 -21.176 1.00 82.62 90 GLU A C 1
ATOM 728 O O . GLU A 1 90 ? 26.472 -4.336 -21.927 1.00 82.62 90 GLU A O 1
ATOM 733 N N . GLU A 1 91 ? 24.885 -5.841 -21.415 1.00 83.69 91 GLU A N 1
ATOM 734 C CA . GLU A 1 91 ? 25.128 -6.677 -22.604 1.00 83.69 91 GLU A CA 1
ATOM 735 C C . GLU A 1 91 ? 24.907 -5.879 -23.905 1.00 83.69 91 GLU A C 1
ATOM 737 O O . GLU A 1 91 ? 25.820 -5.751 -24.724 1.00 83.69 91 GLU A O 1
ATOM 742 N N . ASN A 1 92 ? 23.745 -5.227 -24.060 1.00 83.25 92 ASN A N 1
ATOM 743 C CA . ASN A 1 92 ? 23.453 -4.385 -25.230 1.00 83.25 92 ASN A CA 1
ATOM 744 C C . ASN A 1 92 ? 24.466 -3.242 -25.419 1.00 83.25 92 ASN A C 1
ATOM 746 O O . ASN A 1 92 ? 24.789 -2.869 -26.550 1.00 83.25 92 ASN A O 1
ATOM 750 N N . LYS A 1 93 ? 24.979 -2.666 -24.329 1.00 87.81 93 LYS A N 1
ATOM 751 C CA . LYS A 1 93 ? 26.012 -1.622 -24.351 1.00 87.81 93 LYS A CA 1
ATOM 752 C C . LYS A 1 93 ? 27.354 -2.176 -24.835 1.00 87.81 93 LYS A C 1
ATOM 754 O O . LYS A 1 93 ? 28.007 -1.510 -25.637 1.00 87.81 93 LYS A O 1
ATOM 759 N N . GLN A 1 94 ? 27.728 -3.394 -24.441 1.00 86.25 94 GLN A N 1
ATOM 760 C CA . GLN A 1 94 ? 28.907 -4.088 -24.967 1.00 86.25 94 GLN A CA 1
ATOM 761 C C . GLN A 1 94 ? 28.748 -4.447 -26.455 1.00 86.25 94 GLN A C 1
ATOM 763 O O . GLN A 1 94 ? 29.682 -4.255 -27.233 1.00 86.25 94 GLN A O 1
ATOM 768 N N . THR A 1 95 ? 27.564 -4.885 -26.895 1.00 88.69 95 THR A N 1
ATOM 769 C CA . THR A 1 95 ? 27.278 -5.065 -28.330 1.00 88.69 95 THR A CA 1
ATOM 770 C C . THR A 1 95 ? 27.366 -3.733 -29.082 1.00 88.69 95 THR A C 1
ATOM 772 O O . THR A 1 95 ? 27.949 -3.669 -30.160 1.00 88.69 95 THR A O 1
ATOM 775 N N . THR A 1 96 ? 26.852 -2.644 -28.501 1.00 91.25 96 THR A N 1
ATOM 776 C CA . THR A 1 96 ? 26.883 -1.301 -29.109 1.00 91.25 96 THR A CA 1
ATOM 777 C C . THR A 1 96 ? 28.313 -0.783 -29.288 1.00 91.25 96 THR A C 1
ATOM 779 O O . THR A 1 96 ? 28.627 -0.220 -30.337 1.00 91.25 96 THR A O 1
ATOM 782 N N . THR A 1 97 ? 29.209 -0.993 -28.315 1.00 90.31 97 THR A N 1
ATOM 783 C CA . THR A 1 97 ? 30.623 -0.606 -28.471 1.00 90.31 97 THR A CA 1
ATOM 784 C C . THR A 1 97 ? 31.336 -1.468 -29.510 1.00 90.31 97 THR A C 1
ATOM 786 O O . THR A 1 97 ? 32.068 -0.919 -30.330 1.00 90.31 97 THR A O 1
ATOM 789 N N . GLN A 1 98 ? 31.073 -2.780 -29.558 1.00 92.69 98 GLN A N 1
ATOM 790 C CA . GLN A 1 98 ? 31.601 -3.655 -30.613 1.00 92.69 98 GLN A CA 1
ATOM 791 C C . GLN A 1 98 ? 31.144 -3.202 -32.008 1.00 92.69 98 GLN A C 1
ATOM 793 O O . GLN A 1 98 ? 31.984 -3.032 -32.893 1.00 92.69 98 GLN A O 1
ATOM 798 N N . VAL A 1 99 ? 29.849 -2.919 -32.194 1.00 92.81 99 VAL A N 1
ATOM 799 C CA . VAL A 1 99 ? 29.307 -2.381 -33.455 1.00 92.81 99 VAL A CA 1
ATOM 800 C C . VAL A 1 99 ? 30.007 -1.075 -33.835 1.00 92.81 99 VAL A C 1
ATOM 802 O O . VAL A 1 99 ? 30.501 -0.975 -34.953 1.00 92.81 99 VAL A O 1
ATOM 805 N N . SER A 1 100 ? 30.158 -0.128 -32.904 1.00 93.00 100 SER A N 1
ATOM 806 C CA . SER A 1 100 ? 30.859 1.136 -33.171 1.00 93.00 100 SER A CA 1
ATOM 807 C C . SER A 1 100 ? 32.328 0.932 -33.577 1.00 93.00 100 SER A C 1
ATOM 809 O O . SER A 1 100 ? 32.802 1.593 -34.501 1.00 93.00 100 SER A O 1
ATOM 811 N N . THR A 1 101 ? 33.049 -0.013 -32.958 1.00 93.50 101 THR A N 1
ATOM 812 C CA . THR A 1 101 ? 34.423 -0.334 -33.390 1.00 93.50 101 THR A CA 1
ATOM 813 C C . THR A 1 101 ? 34.466 -0.959 -34.785 1.00 93.50 101 THR A C 1
ATOM 815 O O . THR A 1 101 ? 35.345 -0.618 -35.575 1.00 93.50 101 THR A O 1
ATOM 818 N N . LEU A 1 102 ? 33.499 -1.815 -35.131 1.00 94.25 102 LEU A N 1
ATOM 819 C CA . LEU A 1 102 ? 33.398 -2.399 -36.468 1.00 94.25 102 LEU A CA 1
ATOM 820 C C . LEU A 1 102 ? 33.066 -1.330 -37.520 1.00 94.25 102 LEU A C 1
ATOM 822 O O . LEU A 1 102 ? 33.738 -1.277 -38.548 1.00 94.25 102 LEU A O 1
ATOM 826 N N . GLU A 1 103 ? 32.116 -0.433 -37.244 1.00 94.00 103 GLU A N 1
ATOM 827 C CA . GLU A 1 103 ? 31.789 0.720 -38.098 1.00 94.00 103 GLU A CA 1
ATOM 828 C C . GLU A 1 103 ? 33.020 1.605 -38.364 1.00 94.00 103 GLU A C 1
ATOM 830 O O . GLU A 1 103 ? 33.265 1.985 -39.514 1.00 94.00 103 GLU A O 1
ATOM 835 N N . GLN A 1 104 ? 33.851 1.860 -37.344 1.00 94.56 104 GLN A N 1
ATOM 836 C CA . GLN A 1 104 ? 35.117 2.578 -37.522 1.00 94.56 104 GLN A CA 1
ATOM 837 C C . GLN A 1 104 ? 36.067 1.815 -38.458 1.00 94.56 104 GLN A C 1
ATOM 839 O O . GLN A 1 104 ? 36.517 2.382 -39.450 1.00 94.56 104 GLN A O 1
ATOM 844 N N . THR A 1 105 ? 36.308 0.516 -38.225 1.00 95.19 105 THR A N 1
ATOM 845 C CA . THR A 1 105 ? 37.211 -0.267 -39.096 1.00 95.19 105 THR A CA 1
ATOM 846 C C . THR A 1 105 ? 36.730 -0.349 -40.548 1.00 95.19 105 THR A C 1
ATOM 848 O O . THR A 1 105 ? 37.544 -0.307 -41.468 1.00 95.19 105 THR A O 1
ATOM 851 N N . VAL A 1 106 ? 35.413 -0.416 -40.782 1.00 95.75 106 VAL A N 1
ATOM 852 C CA . VAL A 1 106 ? 34.831 -0.370 -42.132 1.00 95.75 106 VAL A CA 1
ATOM 853 C C . VAL A 1 106 ? 35.095 0.987 -42.788 1.00 95.75 106 VAL A C 1
ATOM 855 O O . VAL A 1 106 ? 35.447 1.029 -43.967 1.00 95.75 106 VAL A O 1
ATOM 858 N N . THR A 1 107 ? 34.981 2.080 -42.032 1.00 95.44 107 THR A N 1
ATOM 859 C CA . THR A 1 107 ? 35.251 3.443 -42.514 1.00 95.44 107 THR A CA 1
ATOM 860 C C . THR A 1 107 ? 36.731 3.621 -42.881 1.00 95.44 107 THR A C 1
ATOM 862 O O . THR A 1 107 ? 37.042 4.052 -43.993 1.00 95.44 107 THR A O 1
ATOM 865 N N . ASP A 1 108 ? 37.647 3.185 -42.012 1.00 94.81 108 ASP A N 1
ATOM 866 C CA . ASP A 1 108 ? 39.098 3.254 -42.244 1.00 94.81 108 ASP A CA 1
ATOM 867 C C . ASP A 1 108 ? 39.520 2.427 -43.478 1.00 94.81 108 ASP A C 1
ATOM 869 O O . ASP A 1 108 ? 40.368 2.841 -44.276 1.00 94.81 108 ASP A O 1
ATOM 873 N N . LEU A 1 109 ? 38.911 1.250 -43.677 1.00 95.94 109 LEU A N 1
ATOM 874 C CA . LEU A 1 109 ? 39.148 0.404 -44.853 1.00 95.94 109 LEU A CA 1
ATOM 875 C C . LEU A 1 109 ? 38.589 1.023 -46.144 1.00 95.94 109 LEU A C 1
ATOM 877 O O . LEU A 1 109 ? 39.209 0.885 -47.203 1.00 95.94 109 LEU A O 1
ATOM 881 N N . GLN A 1 110 ? 37.452 1.724 -46.078 1.00 94.75 110 GLN A N 1
ATOM 882 C CA . GLN A 1 110 ? 36.894 2.465 -47.215 1.00 94.75 110 GLN A CA 1
ATOM 883 C C . GLN A 1 110 ? 37.798 3.633 -47.633 1.00 94.75 110 GLN A C 1
ATOM 885 O O . GLN A 1 110 ? 38.025 3.820 -48.833 1.00 94.75 110 GLN A O 1
ATOM 890 N N . GLU A 1 111 ? 38.369 4.377 -46.680 1.00 94.88 111 GLU A N 1
ATOM 891 C CA . GLU A 1 111 ? 39.334 5.445 -46.971 1.00 94.88 111 GLU A CA 1
ATOM 892 C C . GLU A 1 111 ? 40.608 4.887 -47.626 1.00 94.88 111 GLU A C 1
ATOM 894 O O . GLU A 1 111 ? 41.023 5.362 -48.689 1.00 94.88 111 GLU A O 1
ATOM 899 N N . GLN A 1 112 ? 41.173 3.807 -47.074 1.00 96.44 112 GLN A N 1
ATOM 900 C CA . GLN A 1 112 ? 42.324 3.126 -47.674 1.00 96.44 112 GLN A CA 1
ATOM 901 C C . GLN A 1 112 ? 42.031 2.644 -49.103 1.00 96.44 112 GLN A C 1
ATOM 903 O O . GLN A 1 112 ? 42.862 2.826 -49.996 1.00 96.44 112 GLN A O 1
ATOM 908 N N . LEU A 1 113 ? 40.847 2.076 -49.359 1.00 94.19 113 LEU A N 1
ATOM 909 C CA . LEU A 1 113 ? 40.410 1.697 -50.707 1.00 94.19 113 LEU A CA 1
ATOM 910 C C . LEU A 1 113 ? 40.307 2.906 -51.644 1.00 94.19 113 LEU A C 1
ATOM 912 O O . LEU A 1 113 ? 40.749 2.830 -52.794 1.00 94.19 113 LEU A O 1
ATOM 916 N N . ALA A 1 114 ? 39.767 4.032 -51.175 1.00 94.56 114 ALA A N 1
ATOM 917 C CA . ALA A 1 114 ? 39.683 5.260 -51.959 1.00 94.56 114 ALA A CA 1
ATOM 918 C C . ALA A 1 114 ? 41.078 5.779 -52.353 1.00 94.56 114 ALA A C 1
ATOM 920 O O . ALA A 1 114 ? 41.297 6.133 -53.515 1.00 94.56 114 ALA A O 1
ATOM 921 N N . ASP A 1 115 ? 42.045 5.760 -51.437 1.00 95.19 115 ASP A N 1
ATOM 922 C CA . ASP A 1 115 ? 43.419 6.195 -51.703 1.00 95.19 115 ASP A CA 1
ATOM 923 C C . ASP A 1 115 ? 44.207 5.227 -52.591 1.00 95.19 115 ASP A C 1
ATOM 925 O O . ASP A 1 115 ? 44.905 5.666 -53.513 1.00 95.19 115 ASP A O 1
ATOM 929 N N . LYS A 1 116 ? 44.032 3.912 -52.415 1.00 95.12 116 LYS A N 1
ATOM 930 C CA . LYS A 1 116 ? 44.574 2.903 -53.340 1.00 95.12 116 LYS A CA 1
ATOM 931 C C . LYS A 1 116 ? 44.011 3.097 -54.751 1.00 95.12 116 LYS A C 1
ATOM 933 O O . LYS A 1 116 ? 44.781 3.085 -55.709 1.00 95.12 116 LYS A O 1
ATOM 938 N N . ASN A 1 117 ? 42.716 3.391 -54.888 1.00 95.88 117 ASN A N 1
ATOM 939 C CA . ASN A 1 117 ? 42.090 3.713 -56.175 1.00 95.88 117 ASN A CA 1
ATOM 940 C C . ASN A 1 117 ? 42.628 5.022 -56.792 1.00 95.88 117 ASN A C 1
ATOM 942 O O . ASN A 1 117 ? 42.865 5.077 -58.002 1.00 95.88 117 ASN A O 1
ATOM 946 N N . LYS A 1 118 ? 42.889 6.071 -55.994 1.00 96.38 118 LYS A N 1
ATOM 947 C CA . LYS A 1 118 ? 43.571 7.297 -56.470 1.00 96.38 118 LYS A CA 1
ATOM 948 C C . LYS A 1 118 ? 44.993 6.991 -56.961 1.00 96.38 118 LYS A C 1
ATOM 950 O O . LYS A 1 118 ? 45.414 7.530 -57.986 1.00 96.38 118 LYS A O 1
ATOM 955 N N . ALA A 1 119 ? 45.738 6.145 -56.247 1.00 94.75 119 ALA A N 1
ATOM 956 C CA . ALA A 1 119 ? 47.095 5.744 -56.619 1.00 94.75 119 ALA A CA 1
ATOM 957 C C . ALA A 1 119 ? 47.117 4.905 -57.908 1.00 94.75 119 ALA A C 1
ATOM 959 O O . ALA A 1 119 ? 47.922 5.186 -58.798 1.00 94.75 119 ALA A O 1
ATOM 960 N N . LEU A 1 120 ? 46.189 3.954 -58.045 1.00 95.62 120 LEU A N 1
ATOM 961 C CA . LEU A 1 120 ? 46.022 3.128 -59.240 1.00 95.62 120 LEU A CA 1
ATOM 962 C C . LEU A 1 120 ? 45.713 3.995 -60.468 1.00 95.62 120 LEU A C 1
ATOM 964 O O . LEU A 1 120 ? 46.450 3.925 -61.445 1.00 95.62 120 LEU A O 1
ATOM 968 N N . LYS A 1 121 ? 44.759 4.935 -60.384 1.00 96.25 121 LYS A N 1
ATOM 969 C CA . LYS A 1 121 ? 44.481 5.897 -61.475 1.00 96.25 121 LYS A CA 1
ATOM 970 C C . LYS A 1 121 ? 45.701 6.740 -61.872 1.00 96.25 121 LYS A C 1
ATOM 972 O O . LYS A 1 121 ? 45.899 7.028 -63.052 1.00 96.25 121 LYS A O 1
ATOM 977 N N . LYS A 1 122 ? 46.553 7.131 -60.912 1.00 94.75 122 LYS A N 1
ATOM 978 C CA . LYS A 1 122 ? 47.826 7.827 -61.198 1.00 94.75 122 LYS A CA 1
ATOM 979 C C . LYS A 1 122 ? 48.839 6.914 -61.902 1.00 94.75 122 LYS A C 1
ATOM 981 O O . LYS A 1 122 ? 49.571 7.391 -62.767 1.00 94.75 122 LYS A O 1
ATOM 986 N N . GLN A 1 123 ? 48.895 5.629 -61.552 1.00 94.19 123 GLN A N 1
ATOM 987 C CA . GLN A 1 123 ? 49.752 4.644 -62.222 1.00 94.19 123 GLN A CA 1
ATOM 988 C C . GLN A 1 123 ? 49.250 4.321 -63.635 1.00 94.19 123 GLN A C 1
ATOM 990 O O . GLN A 1 123 ? 50.044 4.388 -64.568 1.00 94.19 123 GLN A O 1
ATOM 995 N N . GLU A 1 124 ? 47.949 4.087 -63.824 1.00 93.56 124 GLU A N 1
ATOM 996 C CA . GLU A 1 124 ? 47.316 3.942 -65.144 1.00 93.56 124 GLU A CA 1
ATOM 997 C C . GLU A 1 124 ? 47.616 5.138 -66.050 1.00 93.56 124 GLU A C 1
ATOM 999 O O . GLU A 1 124 ? 47.957 4.966 -67.218 1.00 93.56 124 GLU A O 1
ATOM 1004 N N . GLN A 1 125 ? 47.532 6.360 -65.512 1.00 93.94 125 GLN A N 1
ATOM 1005 C CA . GLN A 1 125 ? 47.848 7.560 -66.276 1.00 93.94 125 GLN A CA 1
ATOM 1006 C C . GLN A 1 125 ? 49.321 7.590 -66.705 1.00 93.94 125 GLN A C 1
ATOM 1008 O O . GLN A 1 125 ? 49.597 7.787 -67.886 1.00 93.94 125 GLN A O 1
ATOM 1013 N N . ARG A 1 126 ? 50.259 7.302 -65.791 1.00 92.69 126 ARG A N 1
ATOM 1014 C CA . ARG A 1 126 ? 51.690 7.177 -66.126 1.00 92.69 126 ARG A CA 1
ATOM 1015 C C . ARG A 1 126 ? 51.951 6.088 -67.167 1.00 92.69 126 ARG A C 1
ATOM 1017 O O . ARG A 1 126 ? 52.766 6.305 -68.054 1.00 92.69 126 ARG A O 1
ATOM 1024 N N . LEU A 1 127 ? 51.265 4.947 -67.086 1.00 95.06 127 LEU A N 1
ATOM 1025 C CA . LEU A 1 127 ? 51.375 3.870 -68.072 1.00 95.06 127 LEU A CA 1
ATOM 1026 C C . LEU A 1 127 ? 50.867 4.316 -69.449 1.00 95.06 127 LEU A C 1
ATOM 1028 O O . LEU A 1 127 ? 51.561 4.092 -70.437 1.00 95.06 127 LEU A O 1
ATOM 1032 N N . ARG A 1 128 ? 49.725 5.015 -69.525 1.00 94.38 128 ARG A N 1
ATOM 1033 C CA . ARG A 1 128 ? 49.220 5.601 -70.782 1.00 94.38 128 ARG A CA 1
ATOM 1034 C C . ARG A 1 128 ? 50.173 6.642 -71.367 1.00 94.38 128 ARG A C 1
ATOM 1036 O O . ARG A 1 128 ? 50.351 6.692 -72.581 1.00 94.38 128 ARG A O 1
ATOM 1043 N N . ASP A 1 129 ? 50.786 7.469 -70.528 1.00 93.69 129 ASP A N 1
ATOM 1044 C CA . ASP A 1 129 ? 51.729 8.489 -70.990 1.00 93.69 129 ASP A CA 1
ATOM 1045 C C . ASP A 1 129 ? 53.059 7.860 -71.446 1.00 93.69 129 ASP A C 1
ATOM 1047 O O . ASP A 1 129 ? 53.575 8.234 -72.497 1.00 93.69 129 ASP A O 1
ATOM 1051 N N . LEU A 1 130 ? 53.552 6.822 -70.758 1.00 93.94 130 LEU A N 1
ATOM 1052 C CA . LEU A 1 130 ? 54.685 6.006 -71.215 1.00 93.94 130 LEU A CA 1
ATOM 1053 C C . LEU A 1 130 ? 54.388 5.291 -72.540 1.00 93.94 130 LEU A C 1
ATOM 1055 O O . LEU A 1 130 ? 55.223 5.329 -73.437 1.00 93.94 130 LEU A O 1
ATOM 1059 N N . GLN A 1 131 ? 53.201 4.696 -72.702 1.00 89.50 131 GLN A N 1
ATOM 1060 C CA . GLN A 1 131 ? 52.767 4.088 -73.967 1.00 89.50 131 GLN A CA 1
ATOM 1061 C C . GLN A 1 131 ? 52.801 5.105 -75.117 1.00 89.50 131 GLN A C 1
ATOM 1063 O O . GLN A 1 131 ? 53.366 4.814 -76.169 1.00 89.50 131 GLN A O 1
ATOM 1068 N N . LYS A 1 132 ? 52.278 6.323 -74.907 1.00 90.75 132 LYS A N 1
ATOM 1069 C CA . LYS A 1 132 ? 52.321 7.409 -75.905 1.00 90.75 132 LYS A CA 1
ATOM 1070 C C . LYS A 1 132 ? 53.744 7.868 -76.231 1.00 90.75 132 LYS A C 1
ATOM 1072 O O . LYS A 1 132 ? 54.021 8.171 -77.391 1.00 90.75 132 LYS A O 1
ATOM 1077 N N . THR A 1 133 ? 54.631 7.949 -75.238 1.00 88.69 133 THR A N 1
ATOM 1078 C CA . THR A 1 133 ? 56.040 8.324 -75.445 1.00 88.69 133 THR A CA 1
ATOM 1079 C C . THR A 1 133 ? 56.784 7.242 -76.221 1.00 88.69 133 THR A C 1
ATOM 1081 O O . THR A 1 133 ? 57.375 7.548 -77.252 1.00 88.69 133 THR A O 1
ATOM 1084 N N . LEU A 1 134 ? 56.663 5.973 -75.818 1.00 84.81 134 LEU A N 1
ATOM 1085 C CA . LEU A 1 134 ? 57.252 4.832 -76.528 1.00 84.81 134 LEU A CA 1
ATOM 1086 C C . LEU A 1 134 ? 56.749 4.747 -77.975 1.00 84.81 134 LEU A C 1
ATOM 1088 O O . LEU A 1 134 ? 57.548 4.583 -78.892 1.00 84.81 134 LEU A O 1
ATOM 1092 N N . GLN A 1 135 ? 55.445 4.935 -78.203 1.00 81.94 135 GLN A N 1
ATOM 1093 C CA . GLN A 1 135 ? 54.859 4.955 -79.547 1.00 81.94 135 GLN A CA 1
ATOM 1094 C C . GLN A 1 135 ? 55.395 6.118 -80.408 1.00 81.94 135 GLN A C 1
ATOM 1096 O O . GLN A 1 135 ? 55.551 5.960 -81.618 1.00 81.94 135 GLN A O 1
ATOM 1101 N N . ARG A 1 136 ? 55.727 7.267 -79.798 1.00 80.56 136 ARG A N 1
ATOM 1102 C CA . ARG A 1 136 ? 56.397 8.396 -80.471 1.00 80.56 136 ARG A CA 1
ATOM 1103 C C . ARG A 1 136 ? 57.864 8.109 -80.800 1.00 80.56 136 ARG A C 1
ATOM 1105 O O . ARG A 1 136 ? 58.299 8.427 -81.905 1.00 80.56 136 ARG A O 1
ATOM 1112 N N . GLU A 1 137 ? 58.620 7.550 -79.858 1.00 75.62 137 GLU A N 1
ATOM 1113 C CA . GLU A 1 137 ? 60.065 7.318 -80.007 1.00 75.62 137 GLU A CA 1
ATOM 1114 C C . GLU A 1 137 ? 60.382 6.149 -80.947 1.00 75.62 137 GLU A C 1
ATOM 1116 O O . GLU A 1 137 ? 61.299 6.252 -81.759 1.00 75.62 137 GLU A O 1
ATOM 1121 N N . LEU A 1 138 ? 59.576 5.082 -80.926 1.00 61.34 138 LEU A N 1
ATOM 1122 C CA . LEU A 1 138 ? 59.747 3.911 -81.797 1.00 61.34 138 LEU A CA 1
ATOM 1123 C C . LEU A 1 138 ? 59.387 4.166 -83.274 1.00 61.34 138 LEU A C 1
ATOM 1125 O O . LEU A 1 138 ? 59.595 3.281 -84.099 1.00 61.34 138 LEU A O 1
ATOM 1129 N N . ARG A 1 139 ? 58.846 5.348 -83.620 1.00 54.28 139 ARG A N 1
ATOM 1130 C CA . ARG A 1 139 ? 58.474 5.765 -84.991 1.00 54.28 139 ARG A CA 1
ATOM 1131 C C . ARG A 1 139 ? 57.766 4.685 -85.829 1.00 54.28 139 ARG A C 1
ATOM 1133 O O . ARG A 1 139 ? 57.968 4.589 -87.041 1.00 54.28 139 ARG A O 1
ATOM 1140 N N . VAL A 1 140 ? 56.848 3.936 -85.220 1.00 51.28 140 VAL A N 1
ATOM 1141 C CA . VAL A 1 140 ? 55.812 3.250 -86.001 1.00 51.28 140 VAL A CA 1
ATOM 1142 C C . VAL A 1 140 ? 54.861 4.332 -86.508 1.00 51.28 140 VAL A C 1
ATOM 1144 O O . VAL A 1 140 ? 54.259 5.055 -85.713 1.00 51.28 140 VAL A O 1
ATOM 1147 N N . GLN A 1 141 ? 54.766 4.489 -87.830 1.00 43.78 141 GLN A N 1
ATOM 1148 C CA . GLN A 1 141 ? 53.805 5.414 -88.432 1.00 43.78 141 GLN A CA 1
ATOM 1149 C C . GLN A 1 141 ? 52.381 5.019 -88.003 1.00 43.78 141 GLN A C 1
ATOM 1151 O O . GLN A 1 141 ? 52.047 3.835 -88.088 1.00 43.78 141 GLN A O 1
ATOM 1156 N N . PRO A 1 142 ? 51.515 5.964 -87.601 1.00 46.25 142 PRO A N 1
ATOM 1157 C CA . PRO A 1 142 ? 50.091 5.686 -87.533 1.00 46.25 142 PRO A CA 1
ATOM 1158 C C . PRO A 1 142 ? 49.559 5.542 -88.965 1.00 46.25 142 PRO A C 1
ATOM 1160 O O . PRO A 1 142 ? 49.397 6.533 -89.678 1.00 46.25 142 PRO A O 1
ATOM 1163 N N . LEU A 1 143 ? 49.309 4.304 -89.393 1.00 38.84 143 LEU A N 1
ATOM 1164 C CA . LEU A 1 143 ? 48.494 4.040 -90.578 1.00 38.84 143 LEU A CA 1
ATOM 1165 C C . LEU A 1 143 ? 47.048 4.499 -90.302 1.00 38.84 143 LEU A C 1
ATOM 1167 O O . LEU A 1 143 ? 46.532 4.225 -89.217 1.00 38.84 143 LEU A O 1
ATOM 1171 N N . PRO A 1 144 ? 46.379 5.185 -91.246 1.00 51.78 144 PRO A N 1
ATOM 1172 C CA . PRO A 1 144 ? 45.000 5.625 -91.073 1.00 51.78 144 PRO A CA 1
ATOM 1173 C C . PRO A 1 144 ? 44.007 4.516 -91.462 1.00 51.78 144 PRO A C 1
ATOM 1175 O O . PRO A 1 144 ? 43.579 4.432 -92.609 1.00 51.78 144 PRO A O 1
ATOM 1178 N N . SER A 1 145 ? 43.661 3.660 -90.501 1.00 41.88 145 SER A N 1
ATOM 1179 C CA . SER A 1 145 ? 42.483 2.766 -90.429 1.00 41.88 145 SER A CA 1
ATOM 1180 C C . SER A 1 145 ? 42.440 2.256 -88.971 1.00 41.88 145 SER A C 1
ATOM 1182 O O . SER A 1 145 ? 43.501 2.038 -88.391 1.00 41.88 145 SER A O 1
ATOM 1184 N N . ASP A 1 146 ? 41.315 2.145 -88.265 1.00 38.94 146 ASP A N 1
ATOM 1185 C CA . ASP A 1 146 ? 39.952 1.896 -88.741 1.00 38.94 146 ASP A CA 1
ATOM 1186 C C . ASP A 1 146 ? 38.917 2.951 -88.300 1.00 38.94 146 ASP A C 1
ATOM 1188 O O . ASP A 1 146 ? 38.958 3.484 -87.188 1.00 38.94 146 ASP A O 1
ATOM 1192 N N . GLU A 1 147 ? 37.937 3.191 -89.174 1.00 41.94 147 GLU A N 1
ATOM 1193 C CA . GLU A 1 147 ? 36.627 3.747 -88.810 1.00 41.94 147 GLU A CA 1
ATOM 1194 C C . GLU A 1 147 ? 35.761 2.685 -88.086 1.00 41.94 147 GLU A C 1
ATOM 1196 O O . GLU A 1 147 ? 36.093 1.496 -88.098 1.00 41.94 147 GLU A O 1
ATOM 1201 N N . PRO A 1 148 ? 34.673 3.069 -87.389 1.00 46.06 148 PRO A N 1
ATOM 1202 C CA . PRO A 1 148 ? 34.036 2.192 -86.413 1.00 46.06 148 PRO A CA 1
ATOM 1203 C C . PRO A 1 148 ? 33.286 1.025 -87.062 1.00 46.06 148 PRO A C 1
ATOM 1205 O O . PRO A 1 148 ? 32.295 1.221 -87.767 1.00 46.06 148 PRO A O 1
ATOM 1208 N N . VAL A 1 149 ? 33.671 -0.206 -86.713 1.00 40.19 149 VAL A N 1
ATOM 1209 C CA . VAL A 1 149 ? 32.831 -1.382 -86.969 1.00 40.19 149 VAL A CA 1
ATOM 1210 C C . VAL A 1 149 ? 31.646 -1.360 -86.005 1.00 40.19 149 VAL A C 1
ATOM 1212 O O . VAL A 1 149 ? 31.697 -1.883 -84.891 1.00 40.19 149 VAL A O 1
ATOM 1215 N N . VAL A 1 150 ? 30.556 -0.748 -86.460 1.00 39.12 150 VAL A N 1
ATOM 1216 C CA . VAL A 1 150 ? 29.217 -1.005 -85.934 1.00 39.12 150 VAL A CA 1
ATOM 1217 C C . VAL A 1 150 ? 28.881 -2.467 -86.234 1.00 39.12 150 VAL A C 1
ATOM 1219 O O . VAL A 1 150 ? 28.744 -2.844 -87.396 1.00 39.12 150 VAL A O 1
ATOM 1222 N N . ILE A 1 151 ? 28.734 -3.288 -85.194 1.00 42.38 151 ILE A N 1
ATOM 1223 C CA . ILE A 1 151 ? 27.972 -4.538 -85.287 1.00 42.38 151 ILE A CA 1
ATOM 1224 C C . ILE A 1 151 ? 26.642 -4.293 -84.584 1.00 42.38 151 ILE A C 1
ATOM 1226 O O . ILE A 1 151 ? 26.563 -4.274 -83.356 1.00 42.38 151 ILE A O 1
ATOM 1230 N N . ASP A 1 152 ? 25.613 -4.058 -85.393 1.00 33.91 152 ASP A N 1
ATOM 1231 C CA . ASP A 1 152 ? 24.222 -3.988 -84.959 1.00 33.91 152 ASP A CA 1
ATOM 1232 C C . ASP A 1 152 ? 23.695 -5.367 -84.536 1.00 33.91 152 ASP A C 1
ATOM 1234 O O . ASP A 1 152 ? 24.010 -6.383 -85.154 1.00 33.91 152 ASP A O 1
ATOM 1238 N N . GLY A 1 153 ? 22.781 -5.369 -83.561 1.00 33.47 153 GLY A N 1
ATOM 1239 C CA . GLY A 1 153 ? 21.886 -6.498 -83.284 1.00 33.47 153 GLY A CA 1
ATOM 1240 C C . GLY A 1 153 ? 22.474 -7.623 -82.406 1.00 33.47 153 GLY A C 1
ATOM 1241 O O . GLY A 1 153 ? 23.531 -8.169 -82.685 1.00 33.47 153 GLY A O 1
ATOM 1242 N N . ALA A 1 154 ? 21.808 -8.082 -81.346 1.00 35.91 154 ALA A N 1
ATOM 1243 C CA . ALA A 1 154 ? 20.529 -7.641 -80.799 1.00 35.91 154 ALA A CA 1
ATOM 1244 C C . ALA A 1 154 ? 20.434 -7.927 -79.289 1.00 35.91 154 ALA A C 1
ATOM 1246 O O . ALA A 1 154 ? 21.155 -8.752 -78.735 1.00 35.91 154 ALA A O 1
ATOM 1247 N N . SER A 1 155 ? 19.495 -7.225 -78.656 1.00 36.94 155 SER A N 1
ATOM 1248 C CA . SER A 1 155 ? 18.924 -7.468 -77.326 1.00 36.94 155 SER A CA 1
ATOM 1249 C C . SER A 1 155 ? 18.902 -8.929 -76.852 1.00 36.94 155 SER A C 1
ATOM 1251 O O . SER A 1 155 ? 18.525 -9.794 -77.633 1.00 36.94 155 SER A O 1
ATOM 1253 N N . PHE A 1 156 ? 19.045 -9.161 -75.540 1.00 35.28 156 PHE A N 1
ATOM 1254 C CA . PHE A 1 156 ? 17.934 -9.708 -74.738 1.00 35.28 156 PHE A CA 1
ATOM 1255 C C . PHE A 1 156 ? 18.102 -9.448 -73.227 1.00 35.28 156 PHE A C 1
ATOM 1257 O O . PHE A 1 156 ? 19.204 -9.321 -72.700 1.00 35.28 156 PHE A O 1
ATOM 1264 N N . THR A 1 157 ? 16.961 -9.312 -72.554 1.00 48.62 157 THR A N 1
ATOM 1265 C CA . THR A 1 157 ? 16.763 -9.008 -71.125 1.00 48.62 157 THR A CA 1
ATOM 1266 C C . THR A 1 157 ? 16.970 -10.227 -70.206 1.00 48.62 157 THR A C 1
ATOM 1268 O O . THR A 1 157 ? 16.869 -11.357 -70.681 1.00 48.62 157 THR A O 1
ATOM 1271 N N . PRO A 1 158 ? 17.156 -10.048 -68.879 1.00 51.75 158 PRO A N 1
ATOM 1272 C CA . PRO A 1 158 ? 17.105 -11.162 -67.920 1.00 51.75 158 PRO A CA 1
ATOM 1273 C C . PRO A 1 158 ? 15.686 -11.753 -67.823 1.00 51.75 158 PRO A C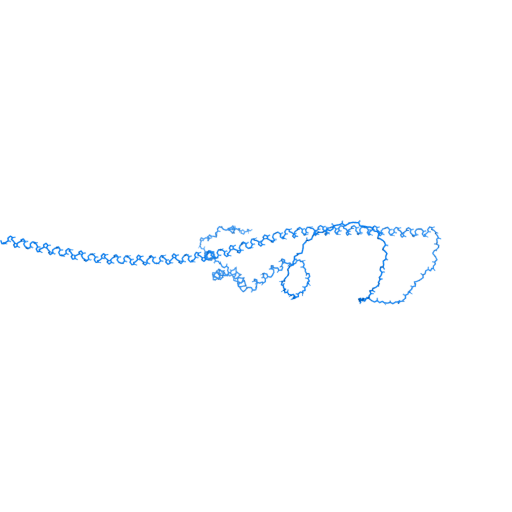 1
ATOM 1275 O O . PRO A 1 158 ? 14.711 -11.003 -67.934 1.00 51.75 158 PRO A O 1
ATOM 1278 N N . PRO A 1 159 ? 15.542 -13.075 -67.596 1.00 46.91 159 PRO A N 1
ATOM 1279 C CA . PRO A 1 159 ? 14.858 -13.514 -66.367 1.00 46.91 159 PRO A CA 1
ATOM 1280 C C . PRO A 1 159 ? 15.312 -14.884 -65.793 1.00 46.91 159 PRO A C 1
ATOM 1282 O O . PRO A 1 159 ? 16.168 -15.584 -66.323 1.00 46.91 159 PRO A O 1
ATOM 1285 N N . MET A 1 160 ? 14.690 -15.262 -64.670 1.00 36.59 160 MET A N 1
ATOM 1286 C CA . MET A 1 160 ? 14.832 -16.534 -63.940 1.00 36.59 160 MET A CA 1
ATOM 1287 C C . MET A 1 160 ? 14.399 -17.790 -64.725 1.00 36.59 160 MET A C 1
ATOM 1289 O O . MET A 1 160 ? 13.389 -17.739 -65.421 1.00 36.59 160 MET A O 1
ATOM 1293 N N . GLN A 1 161 ? 15.026 -18.940 -64.417 1.00 37.62 161 GLN A N 1
ATOM 1294 C CA . GLN A 1 161 ? 14.447 -20.249 -63.989 1.00 37.62 161 GLN A CA 1
ATOM 1295 C C . GLN A 1 161 ? 15.419 -21.397 -64.365 1.00 37.62 161 GLN A C 1
ATOM 1297 O O . GLN A 1 161 ? 15.871 -21.465 -65.496 1.00 37.62 161 GLN A O 1
ATOM 1302 N N . ARG A 1 162 ? 15.961 -22.207 -63.441 1.00 33.97 162 ARG A N 1
ATOM 1303 C CA . ARG A 1 162 ? 15.371 -23.232 -62.542 1.00 33.97 162 ARG A CA 1
ATOM 1304 C C . ARG A 1 162 ? 15.353 -24.649 -63.177 1.00 33.97 162 ARG A C 1
ATOM 1306 O O . ARG A 1 162 ? 14.530 -24.909 -64.041 1.00 33.97 162 ARG A O 1
ATOM 1313 N N . LYS A 1 163 ? 16.100 -25.565 -62.524 1.00 34.59 163 LYS A N 1
ATOM 1314 C CA . LYS A 1 163 ? 15.905 -27.037 -62.372 1.00 34.59 163 LYS A CA 1
ATOM 1315 C C . LYS A 1 163 ? 16.459 -28.045 -63.415 1.00 34.59 163 LYS A C 1
ATOM 1317 O O . LYS A 1 163 ? 16.163 -27.929 -64.592 1.00 34.59 163 LYS A O 1
ATOM 1322 N N . ILE A 1 164 ? 17.023 -29.140 -62.850 1.00 34.09 164 ILE A N 1
ATOM 1323 C CA . ILE A 1 164 ? 17.176 -30.525 -63.392 1.00 34.09 164 ILE A CA 1
ATOM 1324 C C . ILE A 1 164 ? 18.256 -30.646 -64.501 1.00 34.09 164 ILE A C 1
ATOM 1326 O O . ILE A 1 164 ? 18.376 -29.742 -65.311 1.00 34.09 164 ILE A O 1
ATOM 1330 N N . SER A 1 165 ? 19.128 -31.662 -64.615 1.00 31.70 165 SER A N 1
ATOM 1331 C CA . SER A 1 165 ? 19.421 -32.954 -63.931 1.00 31.70 165 SER A CA 1
ATOM 1332 C C . SER A 1 165 ? 20.941 -33.208 -64.076 1.00 31.70 165 SER A C 1
ATOM 1334 O O . SER A 1 165 ? 21.492 -32.870 -65.115 1.00 31.70 165 SER A O 1
ATOM 1336 N N . GLU A 1 166 ? 21.698 -33.616 -63.051 1.00 32.75 166 GLU A N 1
ATOM 1337 C CA . GLU A 1 166 ? 21.879 -35.002 -62.556 1.00 32.75 166 GLU A CA 1
ATOM 1338 C C . GLU A 1 166 ? 22.764 -35.898 -63.457 1.00 32.75 166 GLU A C 1
ATOM 1340 O O . GLU A 1 166 ? 22.625 -35.890 -64.673 1.00 32.75 166 GLU A O 1
ATOM 1345 N N . SER A 1 167 ? 23.598 -36.741 -62.822 1.00 35.22 167 SER A N 1
ATOM 1346 C CA . SER A 1 167 ? 24.500 -37.757 -63.413 1.00 35.22 167 SER A CA 1
ATOM 1347 C C . SER A 1 167 ? 25.799 -37.248 -64.083 1.00 35.22 167 SER A C 1
ATOM 1349 O O . SER A 1 167 ? 25.788 -36.252 -64.788 1.00 35.22 167 SER A O 1
ATOM 1351 N N . ARG A 1 168 ? 26.965 -37.910 -63.944 1.00 32.81 168 ARG A N 1
ATOM 1352 C CA . ARG A 1 168 ? 27.370 -39.069 -63.106 1.00 32.81 168 ARG A CA 1
ATOM 1353 C C . ARG A 1 168 ? 28.915 -39.189 -63.077 1.00 32.81 168 ARG A C 1
ATOM 1355 O O . ARG A 1 168 ? 29.580 -38.667 -63.959 1.00 32.81 168 ARG A O 1
ATOM 1362 N N . ASN A 1 169 ? 29.429 -39.999 -62.144 1.00 34.75 169 ASN A N 1
ATOM 1363 C CA . ASN A 1 169 ? 30.725 -40.709 -62.187 1.00 34.75 169 ASN A CA 1
ATOM 1364 C C . ASN A 1 169 ? 32.052 -39.923 -61.998 1.00 34.75 169 ASN A C 1
ATOM 1366 O O . ASN A 1 169 ? 32.714 -39.479 -62.928 1.00 34.75 169 ASN A O 1
ATOM 1370 N N . SER A 1 170 ? 32.470 -39.923 -60.730 1.00 37.12 170 SER A N 1
ATOM 1371 C CA . SER A 1 170 ? 33.773 -40.356 -60.169 1.00 37.12 170 SER A CA 1
ATOM 1372 C C . SER A 1 170 ? 34.422 -41.620 -60.819 1.00 37.12 170 SER A C 1
ATOM 1374 O O . SER A 1 170 ? 33.823 -42.167 -61.746 1.00 37.12 170 SER A O 1
ATOM 1376 N N . PRO A 1 171 ? 35.522 -42.243 -60.295 1.00 49.50 171 PRO A N 1
ATOM 1377 C CA . PRO A 1 171 ? 36.666 -41.793 -59.452 1.00 49.50 171 PRO A CA 1
ATOM 1378 C C . PRO A 1 171 ? 38.073 -42.327 -59.882 1.00 49.50 171 PRO A C 1
ATOM 1380 O O . PRO A 1 171 ? 38.180 -43.358 -60.537 1.00 49.50 171 PRO A O 1
ATOM 1383 N N . LEU A 1 172 ? 39.150 -41.765 -59.306 1.00 34.34 172 LEU A N 1
ATOM 1384 C CA . LEU A 1 172 ? 40.437 -42.433 -58.969 1.00 34.34 172 LEU A CA 1
ATOM 1385 C C . LEU A 1 172 ? 40.885 -41.815 -57.614 1.00 34.34 172 LEU A C 1
ATOM 1387 O O . LEU A 1 172 ? 40.896 -40.591 -57.530 1.00 34.34 172 LEU A O 1
ATOM 1391 N N . LYS A 1 173 ? 41.007 -42.498 -56.455 1.00 41.94 173 LYS A N 1
ATOM 1392 C CA . LYS A 1 173 ? 41.861 -43.649 -56.039 1.00 41.94 173 LYS A CA 1
ATOM 1393 C C . LYS A 1 173 ? 43.352 -43.350 -56.260 1.00 41.94 173 LYS A C 1
ATOM 1395 O O . LYS A 1 173 ? 43.710 -43.010 -57.376 1.00 41.94 173 LYS A O 1
ATOM 1400 N N . ASP A 1 174 ? 44.217 -43.324 -55.239 1.00 36.16 174 ASP A N 1
ATOM 1401 C CA . ASP A 1 174 ? 44.489 -44.354 -54.207 1.00 36.16 174 ASP A CA 1
ATOM 1402 C C . ASP A 1 174 ? 44.506 -43.802 -52.746 1.00 36.16 174 ASP A C 1
ATOM 1404 O O . ASP A 1 174 ? 44.632 -42.596 -52.565 1.00 36.16 174 ASP A O 1
ATOM 1408 N N . ASN A 1 175 ? 44.193 -44.533 -51.653 1.00 37.81 175 ASN A N 1
ATOM 1409 C CA . ASN A 1 175 ? 44.752 -45.789 -51.082 1.00 37.81 175 ASN A CA 1
ATOM 1410 C C . ASN A 1 175 ? 46.235 -45.634 -50.647 1.00 37.81 175 ASN A C 1
ATOM 1412 O O . ASN A 1 175 ? 47.047 -45.211 -51.455 1.00 37.81 175 ASN A O 1
ATOM 1416 N N . ILE A 1 176 ? 46.710 -45.969 -49.436 1.00 45.06 176 ILE A N 1
ATOM 1417 C CA . ILE A 1 176 ? 46.141 -46.498 -48.163 1.00 45.06 176 ILE A CA 1
ATOM 1418 C C . ILE A 1 176 ? 46.882 -45.772 -46.980 1.00 45.06 176 ILE A C 1
ATOM 1420 O O . ILE A 1 176 ? 47.602 -44.818 -47.258 1.00 45.06 176 ILE A O 1
ATOM 1424 N N . ASP A 1 177 ? 46.778 -46.032 -45.663 1.00 35.50 177 ASP A N 1
ATOM 1425 C CA . ASP A 1 177 ? 46.387 -47.219 -44.874 1.00 35.50 177 ASP A CA 1
ATOM 1426 C C . ASP A 1 177 ? 45.838 -46.865 -43.449 1.00 35.50 177 ASP A C 1
ATOM 1428 O O . ASP A 1 177 ? 45.580 -45.706 -43.126 1.00 35.50 177 ASP A O 1
ATOM 1432 N N . PHE A 1 178 ? 45.642 -47.889 -42.613 1.00 35.28 178 PHE A N 1
ATOM 1433 C CA . PHE A 1 178 ? 44.963 -47.985 -41.308 1.00 35.28 178 PHE A CA 1
ATOM 1434 C C . PHE A 1 178 ? 45.827 -47.787 -40.034 1.00 35.28 178 PHE A C 1
ATOM 1436 O O . PHE A 1 178 ? 46.969 -48.246 -39.983 1.00 35.28 178 PHE A O 1
ATOM 1443 N N . LYS A 1 179 ? 45.204 -47.337 -38.919 1.00 35.94 179 LYS A N 1
ATOM 1444 C CA . LYS A 1 179 ? 44.792 -48.257 -37.817 1.00 35.94 179 LYS A CA 1
ATOM 1445 C C . LYS A 1 179 ? 43.804 -47.678 -36.786 1.00 35.94 179 LYS A C 1
ATOM 1447 O O . LYS A 1 179 ? 43.750 -46.478 -36.547 1.00 35.94 179 LYS A O 1
ATOM 1452 N N . ASP A 1 180 ? 43.018 -48.585 -36.205 1.00 36.12 180 ASP A N 1
ATOM 1453 C CA . ASP A 1 180 ? 41.760 -48.370 -35.470 1.00 36.12 180 ASP A CA 1
ATOM 1454 C C . ASP A 1 180 ? 41.908 -48.169 -33.942 1.00 36.12 180 ASP A C 1
ATOM 1456 O O . ASP A 1 180 ? 42.936 -48.556 -33.384 1.00 36.12 180 ASP A O 1
ATOM 1460 N N . HIS A 1 181 ? 40.848 -47.678 -33.260 1.00 38.56 181 HIS A N 1
ATOM 1461 C CA . HIS A 1 181 ? 40.071 -48.400 -32.205 1.00 38.56 181 HIS A CA 1
ATOM 1462 C C . HIS A 1 181 ? 39.131 -47.490 -31.347 1.00 38.56 181 HIS A C 1
ATOM 1464 O O . HIS A 1 181 ? 39.512 -47.053 -30.271 1.00 38.56 181 HIS A O 1
ATOM 1470 N N . ASN A 1 182 ? 37.886 -47.284 -31.814 1.00 46.88 182 ASN A N 1
ATOM 1471 C CA . ASN A 1 182 ? 36.581 -47.595 -31.158 1.00 46.88 182 ASN A CA 1
ATOM 1472 C C . ASN A 1 182 ? 36.217 -47.122 -29.689 1.00 46.88 182 ASN A C 1
ATOM 1474 O O . ASN A 1 182 ? 37.011 -46.431 -29.063 1.00 46.88 182 ASN A O 1
ATOM 1478 N N . PRO A 1 183 ? 34.970 -47.307 -29.153 1.00 58.12 183 PRO A N 1
ATOM 1479 C CA . PRO A 1 183 ? 34.116 -46.145 -28.806 1.00 58.12 183 PRO A CA 1
ATOM 1480 C C . PRO A 1 183 ? 33.372 -46.199 -27.436 1.00 58.12 183 PRO A C 1
ATOM 1482 O O . PRO A 1 183 ? 33.440 -47.193 -26.717 1.00 58.12 183 PRO A O 1
ATOM 1485 N N . ALA A 1 184 ? 32.554 -45.175 -27.119 1.00 31.55 184 ALA A N 1
ATOM 1486 C CA . ALA A 1 184 ? 31.483 -45.251 -26.104 1.00 31.55 184 ALA A CA 1
ATOM 1487 C C . ALA A 1 184 ? 30.338 -44.213 -26.305 1.00 31.55 184 ALA A C 1
ATOM 1489 O O . ALA A 1 184 ? 30.604 -43.018 -26.357 1.00 31.55 184 ALA A O 1
ATOM 1490 N N . THR A 1 185 ? 29.095 -44.715 -26.444 1.00 34.53 185 THR A N 1
ATOM 1491 C CA . THR A 1 185 ? 27.864 -44.456 -25.626 1.00 34.53 185 THR A CA 1
ATOM 1492 C C . THR A 1 185 ? 27.552 -42.999 -25.167 1.00 34.53 185 THR A C 1
ATOM 1494 O O . THR A 1 185 ? 28.435 -42.300 -24.702 1.00 34.53 185 THR A O 1
ATOM 1497 N N . ILE A 1 186 ? 26.322 -42.444 -25.173 1.00 34.62 186 ILE A N 1
ATOM 1498 C CA . ILE A 1 186 ? 24.989 -42.968 -24.777 1.00 34.62 186 ILE A CA 1
ATOM 1499 C C . ILE A 1 186 ? 23.844 -42.270 -25.548 1.00 34.62 186 ILE A C 1
ATOM 1501 O O . ILE A 1 186 ? 23.878 -41.067 -25.788 1.00 34.62 186 ILE A O 1
ATOM 1505 N N . SER A 1 187 ? 22.773 -43.017 -25.840 1.00 32.84 187 SER A N 1
ATOM 1506 C CA . SER A 1 187 ? 21.467 -42.512 -26.294 1.00 32.84 187 SER A CA 1
ATOM 1507 C C . SER A 1 187 ? 20.476 -42.290 -25.138 1.00 32.84 187 SER A C 1
ATOM 1509 O O . SER A 1 187 ? 20.327 -43.172 -24.287 1.00 32.84 187 SER A O 1
ATOM 1511 N N . HIS A 1 188 ? 19.684 -41.214 -25.177 1.00 36.38 188 HIS A N 1
ATOM 1512 C CA . HIS A 1 188 ? 18.412 -41.164 -24.445 1.00 36.38 188 HIS A CA 1
ATOM 1513 C C . HIS A 1 188 ? 17.304 -40.498 -25.265 1.00 36.38 188 HIS A C 1
ATOM 1515 O O . HIS A 1 188 ? 17.538 -39.531 -25.987 1.00 36.38 188 HIS A O 1
ATOM 1521 N N . VAL A 1 189 ? 16.102 -41.064 -25.178 1.00 36.94 189 VAL A N 1
ATOM 1522 C CA . VAL A 1 189 ? 14.933 -40.720 -25.994 1.00 36.94 189 VAL A CA 1
ATOM 1523 C C . VAL A 1 189 ? 13.810 -40.286 -25.068 1.00 36.94 189 VAL A C 1
ATOM 1525 O O . VAL A 1 189 ? 13.392 -41.087 -24.241 1.00 36.94 189 VAL A O 1
ATOM 1528 N N . MET A 1 190 ? 13.260 -39.084 -25.271 1.00 32.41 190 MET A N 1
ATOM 1529 C CA . MET A 1 190 ? 11.812 -38.866 -25.165 1.00 32.41 190 MET A CA 1
ATOM 1530 C C . MET A 1 190 ? 11.354 -37.531 -25.782 1.00 32.41 190 MET A C 1
ATOM 1532 O O . MET A 1 190 ? 11.870 -36.458 -25.492 1.00 32.41 190 MET A O 1
ATOM 1536 N N . LYS A 1 191 ? 10.334 -37.649 -26.630 1.00 42.50 191 LYS A N 1
ATOM 1537 C CA . LYS A 1 191 ? 9.282 -36.673 -26.973 1.00 42.50 191 LYS A CA 1
ATOM 1538 C C . LYS A 1 191 ? 7.945 -37.339 -26.535 1.00 42.50 191 LYS A C 1
ATOM 1540 O O . LYS A 1 191 ? 8.012 -38.531 -26.215 1.00 42.50 191 LYS A O 1
ATOM 1545 N N . PRO A 1 192 ? 6.752 -36.700 -26.560 1.00 52.16 192 PRO A N 1
ATOM 1546 C CA . PRO A 1 192 ? 6.407 -35.412 -27.182 1.00 52.16 192 PRO A CA 1
ATOM 1547 C C . PRO A 1 192 ? 5.520 -34.475 -26.322 1.00 52.16 192 PRO A C 1
ATOM 1549 O O . PRO A 1 192 ? 4.920 -34.901 -25.342 1.00 52.16 192 PRO A O 1
ATOM 1552 N N . PHE A 1 193 ? 5.308 -33.238 -26.783 1.00 27.80 193 PHE A N 1
ATOM 1553 C CA . PHE A 1 193 ? 3.961 -32.816 -27.203 1.00 27.80 193 PHE A CA 1
ATOM 1554 C C . PHE A 1 193 ? 4.038 -31.643 -28.189 1.00 27.80 193 PHE A C 1
ATOM 1556 O O . PHE A 1 193 ? 5.006 -30.885 -28.190 1.00 27.80 193 PHE A O 1
ATOM 1563 N N . GLU A 1 194 ? 3.046 -31.544 -29.068 1.00 28.17 194 GLU A N 1
ATOM 1564 C CA . GLU A 1 194 ? 2.969 -30.558 -30.148 1.00 28.17 194 GLU A CA 1
ATOM 1565 C C . GLU A 1 194 ? 1.961 -29.455 -29.810 1.00 28.17 194 GLU A C 1
ATOM 1567 O O . GLU A 1 194 ? 0.917 -29.751 -29.234 1.00 28.17 194 GLU A O 1
ATOM 1572 N N . THR A 1 195 ? 2.192 -28.238 -30.306 1.00 31.61 195 THR A N 1
ATOM 1573 C CA . THR A 1 195 ? 1.196 -27.541 -31.140 1.00 31.61 195 THR A CA 1
ATOM 1574 C C . THR A 1 195 ? 1.895 -26.660 -32.181 1.00 31.61 195 THR A C 1
ATOM 1576 O O . THR A 1 195 ? 2.994 -26.150 -31.974 1.00 31.61 195 THR A O 1
ATOM 1579 N N . ASN A 1 196 ? 1.258 -26.556 -33.346 1.00 32.62 196 ASN A N 1
ATOM 1580 C CA . ASN A 1 196 ? 1.752 -25.939 -34.578 1.00 32.62 196 ASN A CA 1
ATOM 1581 C C . ASN A 1 196 ? 1.257 -24.482 -34.736 1.00 32.62 196 ASN A C 1
ATOM 1583 O O . ASN A 1 196 ? 0.140 -24.206 -34.320 1.00 32.62 196 ASN A O 1
ATOM 1587 N N . ASN A 1 197 ? 2.056 -23.646 -35.430 1.00 40.66 197 ASN A N 1
ATOM 1588 C CA . ASN A 1 197 ? 1.720 -22.767 -36.588 1.00 40.66 197 ASN A CA 1
ATOM 1589 C C . ASN A 1 197 ? 0.449 -21.879 -36.567 1.00 40.66 197 ASN A C 1
ATOM 1591 O O . ASN A 1 197 ? -0.591 -22.287 -36.078 1.00 40.66 197 ASN A O 1
ATOM 1595 N N . HIS A 1 198 ? 0.341 -20.702 -37.201 1.00 36.91 198 HIS A N 1
ATOM 1596 C CA . HIS A 1 198 ? 1.173 -19.733 -37.964 1.00 36.91 198 HIS A CA 1
ATOM 1597 C C . HIS A 1 198 ? 0.472 -18.349 -37.737 1.00 36.91 198 HIS A C 1
ATOM 1599 O O . HIS A 1 198 ? -0.613 -18.324 -37.159 1.00 36.91 198 HIS A O 1
ATOM 1605 N N . SER A 1 199 ? 0.967 -17.146 -38.054 1.00 36.03 199 SER A N 1
ATOM 1606 C CA . SER A 1 199 ? 1.756 -16.616 -39.185 1.00 36.03 199 SER A CA 1
ATOM 1607 C C . SER A 1 199 ? 2.598 -15.429 -38.679 1.00 36.03 199 SER A C 1
ATOM 1609 O O . SER A 1 199 ? 2.163 -14.706 -37.789 1.00 36.03 199 SER A O 1
ATOM 1611 N N . ASP A 1 200 ? 3.859 -15.258 -39.065 1.00 37.44 200 ASP A N 1
ATOM 1612 C CA . ASP A 1 200 ? 4.330 -14.693 -40.344 1.00 37.44 200 ASP A CA 1
ATOM 1613 C C . ASP A 1 200 ? 3.825 -13.268 -40.664 1.00 37.44 200 ASP A C 1
ATOM 1615 O O . ASP A 1 200 ? 2.765 -13.067 -41.258 1.00 37.44 200 ASP A O 1
ATOM 1619 N N . ASN A 1 201 ? 4.624 -12.270 -40.276 1.00 37.03 201 ASN A N 1
ATOM 1620 C CA . ASN A 1 201 ? 5.328 -11.413 -41.238 1.00 37.03 201 ASN A CA 1
ATOM 1621 C C . ASN A 1 201 ? 6.428 -10.622 -40.515 1.00 37.03 201 ASN A C 1
ATOM 1623 O O . ASN A 1 201 ? 6.169 -9.947 -39.519 1.00 37.03 201 ASN A O 1
ATOM 1627 N N . GLY A 1 202 ? 7.655 -10.681 -41.028 1.00 38.69 202 GLY A N 1
ATOM 1628 C CA . GLY A 1 202 ? 8.702 -9.734 -40.649 1.00 38.69 202 GLY A CA 1
ATOM 1629 C C . GLY A 1 202 ? 8.619 -8.460 -41.491 1.00 38.69 202 GLY A C 1
ATOM 1630 O O . GLY A 1 202 ? 8.262 -8.530 -42.660 1.00 38.69 202 GLY A O 1
ATOM 1631 N N . ILE A 1 203 ? 8.995 -7.324 -40.904 1.00 37.75 203 ILE A N 1
ATOM 1632 C CA . ILE A 1 203 ? 9.695 -6.198 -41.546 1.00 37.75 203 ILE A CA 1
ATOM 1633 C C . ILE A 1 203 ? 10.398 -5.416 -40.427 1.00 37.75 203 ILE A C 1
ATOM 1635 O O . ILE A 1 203 ? 9.921 -5.342 -39.293 1.00 37.75 203 ILE A O 1
ATOM 1639 N N . ASP A 1 204 ? 11.564 -4.879 -40.759 1.00 43.19 204 ASP A N 1
ATOM 1640 C CA . ASP A 1 204 ? 12.472 -4.119 -39.907 1.00 43.19 204 ASP A CA 1
ATOM 1641 C C . ASP A 1 204 ? 11.837 -2.942 -39.138 1.00 43.19 204 ASP A C 1
ATOM 1643 O O . ASP A 1 204 ? 10.885 -2.307 -39.585 1.00 43.19 204 ASP A O 1
ATOM 1647 N N . VAL A 1 205 ? 12.464 -2.565 -38.014 1.00 46.19 205 VAL A N 1
ATOM 1648 C CA . VAL A 1 205 ? 13.201 -1.284 -37.865 1.00 46.19 205 VAL A CA 1
ATOM 1649 C C . VAL A 1 205 ? 13.619 -1.094 -36.397 1.00 46.19 205 VAL A C 1
ATOM 1651 O O . VAL A 1 205 ? 12.845 -0.685 -35.526 1.00 46.19 205 VAL A O 1
ATOM 1654 N N . HIS A 1 206 ? 14.909 -1.295 -36.122 1.00 57.22 206 HIS A N 1
ATOM 1655 C CA . HIS A 1 206 ? 15.549 -0.732 -34.933 1.00 57.22 206 HIS A CA 1
ATOM 1656 C C . HIS A 1 206 ? 15.753 0.780 -35.125 1.00 57.22 206 HIS A C 1
ATOM 1658 O O . HIS A 1 206 ? 16.646 1.178 -35.869 1.00 57.22 206 HIS A O 1
ATOM 1664 N N . LYS A 1 207 ? 14.958 1.613 -34.424 1.00 49.06 207 LYS A N 1
ATOM 1665 C CA . LYS A 1 207 ? 15.382 2.936 -33.878 1.00 49.06 207 LYS A CA 1
ATOM 1666 C C . LYS A 1 207 ? 14.336 3.699 -33.042 1.00 49.06 207 LYS A C 1
ATOM 1668 O O . LYS A 1 207 ? 14.716 4.619 -32.327 1.00 49.06 207 LYS A O 1
ATOM 1673 N N . ASN A 1 208 ? 13.050 3.322 -33.062 1.00 42.22 208 ASN A N 1
ATOM 1674 C CA . ASN A 1 208 ? 11.964 4.178 -32.533 1.00 42.22 208 ASN A CA 1
ATOM 1675 C C . ASN A 1 208 ? 11.315 3.736 -31.198 1.00 42.22 208 ASN A C 1
ATOM 1677 O O . ASN A 1 208 ? 10.360 4.369 -30.744 1.00 42.22 208 ASN A O 1
ATOM 1681 N N . ARG A 1 209 ? 11.780 2.650 -30.559 1.00 42.59 209 ARG A N 1
ATOM 1682 C CA . ARG A 1 209 ? 10.979 1.936 -29.537 1.00 42.59 209 ARG A CA 1
ATOM 1683 C C . ARG A 1 209 ? 10.728 2.706 -28.229 1.00 42.59 209 ARG A C 1
ATOM 1685 O O . ARG A 1 209 ? 9.677 2.507 -27.634 1.00 42.59 209 ARG A O 1
ATOM 1692 N N . THR A 1 210 ? 11.619 3.606 -27.809 1.00 48.47 210 THR A N 1
ATOM 1693 C CA . THR A 1 210 ? 11.412 4.432 -26.600 1.00 48.47 210 THR A CA 1
ATOM 1694 C C . THR A 1 210 ? 10.406 5.561 -26.839 1.00 48.47 210 THR A C 1
ATOM 1696 O O . THR A 1 210 ? 9.412 5.654 -26.127 1.00 48.47 210 THR A O 1
ATOM 1699 N N . ARG A 1 211 ? 10.577 6.349 -27.912 1.00 50.44 211 ARG A N 1
ATOM 1700 C CA . ARG A 1 211 ? 9.669 7.465 -28.254 1.00 50.44 211 ARG A CA 1
ATOM 1701 C C . ARG A 1 211 ? 8.226 7.026 -28.516 1.00 50.44 211 ARG A C 1
ATOM 1703 O O . ARG A 1 211 ? 7.299 7.760 -28.187 1.00 50.44 211 ARG A O 1
ATOM 1710 N N . ASN A 1 212 ? 8.029 5.843 -29.099 1.00 47.84 212 ASN A N 1
ATOM 1711 C CA . ASN A 1 212 ? 6.685 5.337 -29.383 1.00 47.84 212 ASN A CA 1
ATOM 1712 C C . ASN A 1 212 ? 5.966 4.831 -28.122 1.00 47.84 212 ASN A C 1
ATOM 1714 O O . ASN A 1 212 ? 4.747 4.946 -28.059 1.00 47.84 212 ASN A O 1
ATOM 1718 N N . SER A 1 213 ? 6.692 4.319 -27.119 1.00 54.62 213 SER A N 1
ATOM 1719 C CA . SER A 1 213 ? 6.092 3.871 -25.853 1.00 54.62 213 SER A CA 1
ATOM 1720 C C . SER A 1 213 ? 5.527 5.050 -25.059 1.00 54.62 213 SER A C 1
ATOM 1722 O O . SER A 1 213 ? 4.366 5.016 -24.657 1.00 54.62 213 SER A O 1
ATOM 1724 N N . ASP A 1 214 ? 6.302 6.131 -24.926 1.00 56.53 214 ASP A N 1
ATOM 1725 C CA . ASP A 1 214 ? 5.848 7.363 -24.267 1.00 56.53 214 ASP A CA 1
ATOM 1726 C C . ASP A 1 214 ? 4.655 7.990 -25.002 1.00 56.53 214 ASP A C 1
ATOM 1728 O O . ASP A 1 214 ? 3.727 8.502 -24.377 1.00 56.53 214 ASP A O 1
ATOM 1732 N N . HIS A 1 215 ? 4.644 7.932 -26.340 1.00 59.78 215 HIS A N 1
ATOM 1733 C CA . HIS A 1 215 ? 3.540 8.469 -27.132 1.00 59.78 215 HIS A CA 1
ATOM 1734 C C . HIS A 1 215 ? 2.278 7.589 -27.077 1.00 59.78 215 HIS A C 1
ATOM 1736 O O . HIS A 1 215 ? 1.179 8.141 -27.149 1.00 59.78 215 HIS A O 1
ATOM 1742 N N . LEU A 1 216 ? 2.387 6.260 -26.935 1.00 59.91 216 LEU A N 1
ATOM 1743 C CA . LEU A 1 216 ? 1.216 5.411 -26.671 1.00 59.91 216 LEU A CA 1
ATOM 1744 C C . LEU A 1 216 ? 0.648 5.700 -25.281 1.00 59.91 216 LEU A C 1
ATOM 1746 O O . LEU A 1 216 ? -0.493 6.135 -25.200 1.00 59.91 216 LEU A O 1
ATOM 1750 N N . LEU A 1 217 ? 1.462 5.609 -24.223 1.00 62.12 217 LEU A N 1
ATOM 1751 C CA . LEU A 1 217 ? 1.021 5.877 -22.847 1.00 62.12 217 LEU A CA 1
ATOM 1752 C C . LEU A 1 217 ? 0.394 7.269 -22.702 1.00 62.12 217 LEU A C 1
ATOM 1754 O O . LEU A 1 217 ? -0.654 7.426 -22.079 1.00 62.12 217 LEU A O 1
ATOM 1758 N N . ARG A 1 218 ? 0.985 8.288 -23.336 1.00 62.34 218 ARG A N 1
ATOM 1759 C CA . ARG A 1 218 ? 0.413 9.637 -23.368 1.00 62.34 218 ARG A CA 1
ATOM 1760 C C . ARG A 1 218 ? -0.920 9.699 -24.114 1.00 62.34 218 ARG A C 1
ATOM 1762 O O . ARG A 1 218 ? -1.788 10.460 -23.706 1.00 62.34 218 ARG A O 1
ATOM 1769 N N . LYS A 1 219 ? -1.091 8.938 -25.196 1.00 61.38 219 LYS A N 1
ATOM 1770 C CA . LYS A 1 219 ? -2.339 8.895 -25.970 1.00 61.38 219 LYS A CA 1
ATOM 1771 C C . LYS A 1 219 ? -3.429 8.115 -25.235 1.00 61.38 219 LYS A C 1
ATOM 1773 O O . LYS A 1 219 ? -4.582 8.525 -25.278 1.00 61.38 219 LYS A O 1
ATOM 1778 N N . ASP A 1 220 ? -3.061 7.060 -24.518 1.00 64.44 220 ASP A N 1
ATOM 1779 C CA . ASP A 1 220 ? -3.968 6.274 -23.684 1.00 64.44 220 ASP A CA 1
ATOM 1780 C C . ASP A 1 220 ? -4.427 7.089 -22.463 1.00 64.44 220 ASP A C 1
ATOM 1782 O O . ASP A 1 220 ? -5.622 7.143 -22.186 1.00 64.44 220 ASP A O 1
ATOM 1786 N N . LEU A 1 221 ? -3.527 7.859 -21.836 1.00 65.31 221 LEU A N 1
ATOM 1787 C CA . LEU A 1 221 ? -3.883 8.875 -20.835 1.00 65.31 221 LEU A CA 1
ATOM 1788 C C . LEU A 1 221 ? -4.724 10.019 -21.428 1.00 65.31 221 LEU A C 1
ATOM 1790 O O . LEU A 1 221 ? -5.699 10.436 -20.822 1.00 65.31 221 LEU A O 1
ATOM 1794 N N . GLU A 1 222 ? -4.414 10.538 -22.621 1.00 63.12 222 GLU A N 1
ATOM 1795 C CA . GLU A 1 222 ? -5.236 11.582 -23.267 1.00 63.12 222 GLU A CA 1
ATOM 1796 C C . GLU A 1 222 ? -6.638 11.076 -23.686 1.00 63.12 222 GLU A C 1
ATOM 1798 O O . GLU A 1 222 ? -7.560 11.889 -23.832 1.00 63.12 222 GLU A O 1
ATOM 1803 N N . ASN A 1 223 ? -6.811 9.756 -23.829 1.00 60.72 223 ASN A N 1
ATOM 1804 C CA . ASN A 1 223 ? -8.092 9.081 -24.046 1.00 60.72 223 ASN A CA 1
ATOM 1805 C C . ASN A 1 223 ? -8.816 8.709 -22.739 1.00 60.72 223 ASN A C 1
ATOM 1807 O O . ASN A 1 223 ? -10.042 8.574 -22.766 1.00 60.72 223 ASN A O 1
ATOM 1811 N N . ASP A 1 224 ? -8.105 8.563 -21.615 1.00 79.00 224 ASP A N 1
ATOM 1812 C CA . ASP A 1 224 ? -8.721 8.341 -20.307 1.00 79.00 224 ASP A CA 1
ATOM 1813 C C . ASP A 1 224 ? -9.627 9.529 -19.958 1.00 79.00 224 ASP A C 1
ATOM 1815 O O . ASP A 1 224 ? -9.217 10.689 -19.839 1.00 79.00 224 ASP A O 1
ATOM 1819 N N . VAL A 1 225 ? -10.906 9.205 -19.793 1.00 73.75 225 VAL A N 1
ATOM 1820 C CA . VAL A 1 225 ? -11.977 10.124 -19.431 1.00 73.75 225 VAL A CA 1
ATOM 1821 C C . VAL A 1 225 ? -11.629 10.880 -18.144 1.00 73.75 225 VAL A C 1
ATOM 1823 O O . VAL A 1 225 ? -11.824 12.097 -18.087 1.00 73.75 225 VAL A O 1
ATOM 1826 N N . ASN A 1 226 ? -11.036 10.207 -17.153 1.00 78.75 226 ASN A N 1
ATOM 1827 C CA . ASN A 1 226 ? -10.637 10.818 -15.886 1.00 78.75 226 ASN A CA 1
ATOM 1828 C C . ASN A 1 226 ? -9.489 11.811 -16.072 1.00 78.75 226 ASN A C 1
ATOM 1830 O O . ASN A 1 226 ? -9.566 12.929 -15.565 1.00 78.75 226 ASN A O 1
ATOM 1834 N N . PHE A 1 227 ? -8.460 11.462 -16.847 1.00 83.75 227 PHE A N 1
ATOM 1835 C CA . PHE A 1 227 ? -7.332 12.356 -17.120 1.00 83.75 227 PHE A CA 1
ATOM 1836 C C . PHE A 1 227 ? -7.737 13.556 -17.994 1.00 83.75 227 PHE A C 1
ATOM 1838 O O . PHE A 1 227 ? -7.279 14.683 -17.780 1.00 83.75 227 PHE A O 1
ATOM 1845 N N . LYS A 1 228 ? -8.669 13.362 -18.935 1.00 82.56 228 LYS A N 1
ATOM 1846 C CA . LYS A 1 228 ? -9.267 14.441 -19.732 1.00 82.56 228 LYS A CA 1
ATOM 1847 C C . LYS A 1 228 ? -10.082 15.409 -18.869 1.00 82.56 228 LYS A C 1
ATOM 1849 O O . LYS A 1 228 ? -9.944 16.625 -19.039 1.00 82.56 228 LYS A O 1
ATOM 1854 N N . TYR A 1 229 ? -10.878 14.903 -17.922 1.00 87.00 229 TYR A N 1
ATOM 1855 C CA . TYR A 1 229 ? -11.556 15.743 -16.932 1.00 87.00 229 TYR A CA 1
ATOM 1856 C C . TYR A 1 229 ? -10.561 16.433 -15.999 1.00 87.00 229 TYR A C 1
ATOM 1858 O O . TYR A 1 229 ? -10.658 17.643 -15.826 1.00 87.00 229 TYR A O 1
ATOM 1866 N N . LEU A 1 230 ? -9.561 15.721 -15.479 1.00 90.00 230 LEU A N 1
ATOM 1867 C CA . LEU A 1 230 ? -8.503 16.271 -14.631 1.00 90.00 230 LEU A CA 1
ATOM 1868 C C . LEU A 1 230 ? -7.781 17.437 -15.313 1.00 90.00 230 LEU A C 1
ATOM 1870 O O . LEU A 1 230 ? -7.680 18.515 -14.731 1.00 90.00 230 LEU A O 1
ATOM 1874 N N . LYS A 1 231 ? -7.359 17.273 -16.572 1.00 88.38 231 LYS A N 1
ATOM 1875 C CA . LYS A 1 231 ? -6.737 18.339 -17.371 1.00 88.38 231 LYS A CA 1
ATOM 1876 C C . LYS A 1 231 ? -7.639 19.570 -17.479 1.00 88.38 231 LYS A C 1
ATOM 1878 O O . LYS A 1 231 ? -7.150 20.688 -17.339 1.00 88.38 231 LYS A O 1
ATOM 1883 N N . HIS A 1 232 ? -8.941 19.384 -17.709 1.00 90.25 232 HIS A N 1
ATOM 1884 C CA . HIS A 1 232 ? -9.894 20.492 -17.762 1.00 90.25 232 HIS A CA 1
ATOM 1885 C C . HIS A 1 232 ? -10.100 21.152 -16.391 1.00 90.25 232 HIS A C 1
ATOM 1887 O O . HIS A 1 232 ? -10.061 22.375 -16.300 1.00 90.25 232 HIS A O 1
ATOM 1893 N N . VAL A 1 233 ? -10.291 20.367 -15.330 1.00 90.81 233 VAL A N 1
ATOM 1894 C CA . VAL A 1 233 ? -10.566 20.854 -13.971 1.00 90.81 233 VAL A CA 1
ATOM 1895 C C . VAL A 1 233 ? -9.351 21.580 -13.388 1.00 90.81 233 VAL A C 1
ATOM 1897 O O . VAL A 1 233 ? -9.518 22.664 -12.837 1.00 90.81 233 VAL A O 1
ATOM 1900 N N . VAL A 1 234 ? -8.133 21.056 -13.567 1.00 91.81 234 VAL A N 1
ATOM 1901 C CA . VAL A 1 234 ? -6.883 21.716 -13.146 1.00 91.81 234 VAL A CA 1
ATOM 1902 C C . VAL A 1 234 ? -6.657 23.007 -13.929 1.00 91.81 234 VAL A C 1
ATOM 1904 O O . VAL A 1 234 ? -6.380 24.040 -13.325 1.00 91.81 234 VAL A O 1
ATOM 1907 N N . LEU A 1 235 ? -6.832 22.990 -15.257 1.00 91.12 235 LEU A N 1
ATOM 1908 C CA . LEU A 1 235 ? -6.708 24.200 -16.076 1.00 91.12 235 LEU A CA 1
ATOM 1909 C C . LEU A 1 235 ? -7.752 25.253 -15.681 1.00 91.12 235 LEU A C 1
ATOM 1911 O O . LEU A 1 235 ? -7.420 26.429 -15.568 1.00 91.12 235 LEU A O 1
ATOM 1915 N N . LYS A 1 236 ? -8.996 24.833 -15.424 1.00 89.50 236 LYS A N 1
ATOM 1916 C CA . LYS A 1 236 ? -10.057 25.720 -14.949 1.00 89.50 236 LYS A CA 1
ATOM 1917 C C . LYS A 1 236 ? -9.718 26.285 -13.571 1.00 89.50 236 LYS A C 1
ATOM 1919 O O . LYS A 1 236 ? -9.809 27.485 -13.405 1.00 89.50 236 LYS A O 1
ATOM 1924 N N . PHE A 1 237 ? -9.251 25.478 -12.621 1.00 91.62 237 PHE A N 1
ATOM 1925 C CA . PHE A 1 237 ? -8.847 25.938 -11.287 1.00 91.62 237 PHE A CA 1
ATOM 1926 C C . PHE A 1 237 ? -7.688 26.942 -11.318 1.00 91.62 237 PHE A C 1
ATOM 1928 O O . PHE A 1 237 ? -7.723 27.922 -10.585 1.00 91.62 237 PHE A O 1
ATOM 1935 N N . MET A 1 238 ? -6.700 26.743 -12.197 1.00 87.56 238 MET A N 1
ATOM 1936 C CA . MET A 1 238 ? -5.573 27.672 -12.368 1.00 87.56 238 MET A CA 1
ATOM 1937 C C . MET A 1 238 ? -5.967 29.013 -13.015 1.00 87.56 238 MET A C 1
ATOM 1939 O O . MET A 1 238 ? -5.218 29.978 -12.891 1.00 87.56 238 MET A O 1
ATOM 1943 N N . LEU A 1 239 ? -7.097 29.068 -13.733 1.00 88.12 239 LEU A N 1
ATOM 1944 C CA . LEU A 1 239 ? -7.565 30.248 -14.480 1.00 88.12 239 LEU A CA 1
ATOM 1945 C C . LEU A 1 239 ? -8.850 30.880 -13.912 1.00 88.12 239 LEU A C 1
ATOM 1947 O O . LEU A 1 239 ? -9.198 32.001 -14.283 1.00 88.12 239 LEU A O 1
ATOM 1951 N N . SER A 1 240 ? -9.570 30.168 -13.048 1.00 87.25 240 SER A N 1
ATOM 1952 C CA . SER A 1 240 ? -10.767 30.642 -12.357 1.00 87.25 240 SER A CA 1
ATOM 1953 C C . SER A 1 240 ? -10.403 31.681 -11.304 1.00 87.25 240 SER A C 1
ATOM 1955 O O . SER A 1 240 ? -9.328 31.654 -10.706 1.00 87.25 240 SER A O 1
ATOM 1957 N N . ARG A 1 241 ? -11.354 32.574 -11.024 1.00 83.81 241 ARG A N 1
ATOM 1958 C CA . ARG A 1 241 ? -11.273 33.462 -9.858 1.00 83.81 241 ARG A CA 1
ATOM 1959 C C . ARG A 1 241 ? -11.349 32.638 -8.580 1.00 83.81 241 ARG A C 1
ATOM 1961 O O . ARG A 1 241 ? -11.964 31.571 -8.564 1.00 83.81 241 ARG A O 1
ATOM 1968 N N . GLU A 1 242 ? -10.803 33.167 -7.495 1.00 81.00 242 GLU A N 1
ATOM 1969 C CA . GLU A 1 242 ? -10.664 32.466 -6.221 1.00 81.00 242 GLU A CA 1
ATOM 1970 C C . GLU A 1 242 ? -12.006 31.868 -5.755 1.00 81.00 242 GLU A C 1
ATOM 1972 O O . GLU A 1 242 ? -12.065 30.707 -5.355 1.00 81.00 242 GLU A O 1
ATOM 1977 N N . ALA A 1 243 ? -13.106 32.619 -5.890 1.00 78.00 243 ALA A N 1
ATOM 1978 C CA . ALA A 1 243 ? -14.452 32.187 -5.492 1.00 78.00 243 ALA A CA 1
ATOM 1979 C C . ALA A 1 243 ? -14.976 30.962 -6.267 1.00 78.00 243 ALA A C 1
ATOM 1981 O O . ALA A 1 243 ? -15.721 30.150 -5.724 1.00 78.00 243 ALA A O 1
ATOM 1982 N N . GLU A 1 244 ? -14.582 30.801 -7.531 1.00 83.75 244 GLU A N 1
ATOM 1983 C CA . GLU A 1 244 ? -14.921 29.623 -8.338 1.00 83.75 244 GLU A CA 1
ATOM 1984 C C . GLU A 1 244 ? -13.974 28.454 -8.041 1.00 83.75 244 GLU A C 1
ATOM 1986 O O . GLU A 1 244 ? -14.391 27.293 -8.041 1.00 83.75 244 GLU A O 1
ATOM 1991 N N . ALA A 1 245 ? -12.703 28.761 -7.766 1.00 87.19 245 ALA A N 1
ATOM 1992 C CA . ALA A 1 245 ? -11.673 27.779 -7.472 1.00 87.19 245 ALA A CA 1
ATOM 1993 C C . ALA A 1 245 ? -11.990 26.960 -6.204 1.00 87.19 245 ALA A C 1
ATOM 1995 O O . ALA A 1 245 ? -11.727 25.758 -6.203 1.00 87.19 245 ALA A O 1
ATOM 1996 N N . VAL A 1 246 ? -12.659 27.534 -5.190 1.00 86.81 246 VAL A N 1
ATOM 1997 C CA . VAL A 1 246 ? -13.119 26.801 -3.984 1.00 86.81 246 VAL A CA 1
ATOM 1998 C C . VAL A 1 246 ? -13.986 25.593 -4.349 1.00 86.81 246 VAL A C 1
ATOM 2000 O O . VAL A 1 246 ? -13.761 24.491 -3.851 1.00 86.81 246 VAL A O 1
ATOM 2003 N N . HIS A 1 247 ? -14.939 25.754 -5.271 1.00 87.19 247 HIS A N 1
ATOM 2004 C CA . HIS A 1 247 ? -15.803 24.649 -5.705 1.00 87.19 247 HIS A CA 1
ATOM 2005 C C . HIS A 1 247 ? -15.039 23.575 -6.497 1.00 87.19 247 HIS A C 1
ATOM 2007 O O . HIS A 1 247 ? -15.422 22.404 -6.490 1.00 87.19 247 HIS A O 1
ATOM 2013 N N . LEU A 1 248 ? -13.940 23.953 -7.155 1.00 92.06 248 LEU A N 1
ATOM 2014 C CA . LEU A 1 248 ? -13.091 23.040 -7.918 1.00 92.06 248 LEU A CA 1
ATOM 2015 C C . LEU A 1 248 ? -12.109 22.254 -7.031 1.00 92.06 248 LEU A C 1
ATOM 2017 O O . LEU A 1 248 ? -11.708 21.167 -7.441 1.00 92.06 248 LEU A O 1
ATOM 2021 N N . ILE A 1 249 ? -11.796 22.709 -5.806 1.00 91.62 249 ILE A N 1
ATOM 2022 C CA . ILE A 1 249 ? -10.957 21.960 -4.843 1.00 91.62 249 ILE A CA 1
ATOM 2023 C C . ILE A 1 249 ? -11.491 20.538 -4.641 1.00 91.62 249 ILE A C 1
ATOM 2025 O O . ILE A 1 249 ? -10.721 19.582 -4.677 1.00 91.62 249 ILE A O 1
ATOM 2029 N N . ARG A 1 250 ? -12.811 20.371 -4.482 1.00 88.81 250 ARG A N 1
ATOM 2030 C CA . ARG A 1 250 ? -13.421 19.047 -4.278 1.00 88.81 250 ARG A CA 1
ATOM 2031 C C . ARG A 1 250 ? -13.287 18.146 -5.510 1.00 88.81 250 ARG A C 1
ATOM 2033 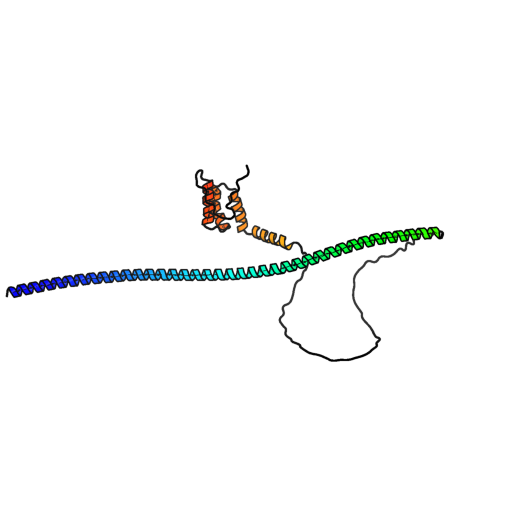O O . ARG A 1 250 ? -13.060 16.951 -5.361 1.00 88.81 250 ARG A O 1
ATOM 2040 N N . ALA A 1 251 ? -13.392 18.712 -6.712 1.00 90.50 251 ALA A N 1
ATOM 2041 C CA . ALA A 1 251 ? -13.205 17.967 -7.956 1.00 90.50 251 ALA A CA 1
ATOM 2042 C C . ALA A 1 251 ? -11.736 17.555 -8.157 1.00 90.50 251 ALA A C 1
ATOM 2044 O O . ALA A 1 251 ? -11.469 16.418 -8.534 1.00 90.50 251 ALA A O 1
ATOM 2045 N N . ILE A 1 252 ? -10.784 18.444 -7.854 1.00 90.81 252 ILE A N 1
ATOM 2046 C CA . ILE A 1 252 ? -9.346 18.143 -7.922 1.00 90.81 252 ILE A CA 1
ATOM 2047 C C . ILE A 1 252 ? -8.955 17.102 -6.875 1.00 90.81 252 ILE A C 1
ATOM 2049 O O . ILE A 1 252 ? -8.250 16.162 -7.215 1.00 90.81 252 ILE A O 1
ATOM 2053 N N . SER A 1 253 ? -9.452 17.231 -5.643 1.00 91.12 253 SER A N 1
ATOM 2054 C CA . SER A 1 253 ? -9.203 16.275 -4.559 1.00 91.12 253 SER A CA 1
ATOM 2055 C C . SER A 1 253 ? -9.592 14.847 -4.952 1.00 91.12 253 SER A C 1
ATOM 2057 O O . SER A 1 253 ? -8.784 13.933 -4.818 1.00 91.12 253 SER A O 1
ATOM 2059 N N . VAL A 1 254 ? -10.776 14.664 -5.548 1.00 89.00 254 VAL A N 1
ATOM 2060 C CA . VAL A 1 254 ? -11.227 13.351 -6.040 1.00 89.00 254 VAL A CA 1
ATOM 2061 C C . VAL A 1 254 ? -10.406 12.874 -7.246 1.00 89.00 254 VAL A C 1
ATOM 2063 O O . VAL A 1 254 ? -10.030 11.709 -7.297 1.00 89.00 254 VAL A O 1
ATOM 2066 N N . LEU A 1 255 ? -10.096 13.748 -8.211 1.00 89.81 255 LEU A N 1
ATOM 2067 C CA . LEU A 1 255 ? -9.379 13.357 -9.437 1.00 89.81 255 LEU A CA 1
ATOM 2068 C C . LEU A 1 255 ? -7.867 13.131 -9.235 1.00 89.81 255 LEU A C 1
ATOM 2070 O O . LEU A 1 255 ? -7.250 12.442 -10.045 1.00 89.81 255 LEU A O 1
ATOM 2074 N N . LEU A 1 256 ? -7.267 13.698 -8.183 1.00 89.25 256 LEU A N 1
ATOM 2075 C CA . LEU A 1 256 ? -5.858 13.514 -7.802 1.00 89.25 256 LEU A CA 1
ATOM 2076 C C . LEU A 1 256 ? -5.662 12.662 -6.540 1.00 89.25 256 LEU A C 1
ATOM 2078 O O . LEU A 1 256 ? -4.520 12.456 -6.145 1.00 89.25 256 LEU A O 1
ATOM 2082 N N . HIS A 1 257 ? -6.740 12.147 -5.941 1.00 86.75 257 HIS A N 1
ATOM 2083 C CA . HIS A 1 257 ? -6.717 11.347 -4.710 1.00 86.75 257 HIS A CA 1
ATOM 2084 C C . HIS A 1 257 ? -5.987 12.043 -3.546 1.00 86.75 257 HIS A C 1
ATOM 2086 O O . HIS A 1 257 ? -5.152 11.442 -2.873 1.00 86.75 257 HIS A O 1
ATOM 2092 N N . PHE A 1 258 ? -6.295 13.321 -3.309 1.00 89.12 258 PHE A N 1
ATOM 2093 C CA . PHE A 1 258 ? -5.730 14.052 -2.174 1.00 89.12 258 PHE A CA 1
ATOM 2094 C C . PHE A 1 258 ? -6.242 13.507 -0.840 1.00 89.12 258 PHE A C 1
ATOM 2096 O O . PHE A 1 258 ? -7.423 13.191 -0.676 1.00 89.12 258 PHE A O 1
ATOM 2103 N N . SER A 1 259 ? -5.351 13.481 0.147 1.00 91.06 259 SER A N 1
ATOM 2104 C CA . SER A 1 259 ? -5.726 13.294 1.546 1.00 91.06 259 SER A CA 1
ATOM 2105 C C . SER A 1 259 ? -6.592 14.464 2.058 1.00 91.06 259 SER A C 1
ATOM 2107 O O . SER A 1 259 ? -6.543 15.573 1.507 1.00 91.06 259 SER A O 1
ATOM 2109 N N . PRO A 1 260 ? -7.365 14.270 3.148 1.00 90.31 260 PRO A N 1
ATOM 2110 C CA . PRO A 1 260 ? -8.130 15.351 3.772 1.00 90.31 260 PRO A CA 1
ATOM 2111 C C . PRO A 1 260 ? -7.265 16.562 4.154 1.00 90.31 260 PRO A C 1
ATOM 2113 O O . PRO A 1 260 ? -7.707 17.701 4.002 1.00 90.31 260 PRO A O 1
ATOM 2116 N N . ASP A 1 261 ? -6.022 16.323 4.583 1.00 86.88 261 ASP A N 1
ATOM 2117 C CA . ASP A 1 261 ? -5.071 17.371 4.958 1.00 86.88 261 ASP A CA 1
ATOM 2118 C C . ASP A 1 261 ? -4.559 18.157 3.741 1.00 86.88 261 ASP A C 1
ATOM 2120 O O . ASP A 1 261 ? -4.497 19.385 3.785 1.00 86.88 261 ASP A O 1
ATOM 2124 N N . GLU A 1 262 ? -4.261 17.495 2.619 1.00 89.56 262 GLU A N 1
ATOM 2125 C CA . GLU A 1 262 ? -3.882 18.168 1.366 1.00 89.56 262 GLU A CA 1
ATOM 2126 C C . GLU A 1 262 ? -5.031 18.998 0.786 1.00 89.56 262 GLU A C 1
ATOM 2128 O O . GLU A 1 262 ? -4.827 20.143 0.366 1.00 89.56 262 GLU A O 1
ATOM 2133 N N . GLN A 1 263 ? -6.255 18.462 0.821 1.00 90.62 263 GLN A N 1
ATOM 2134 C CA . GLN A 1 263 ? -7.447 19.206 0.421 1.00 90.62 263 GLN A CA 1
ATOM 2135 C C . GLN A 1 263 ? -7.659 20.439 1.315 1.00 90.62 263 GLN A C 1
ATOM 2137 O O . GLN A 1 263 ? -7.971 21.521 0.808 1.00 90.62 263 GLN A O 1
ATOM 2142 N N . LYS A 1 264 ? -7.464 20.295 2.632 1.00 88.31 264 LYS A N 1
ATOM 2143 C CA . LYS A 1 264 ? -7.564 21.395 3.594 1.00 88.31 264 LYS A CA 1
ATOM 2144 C C . LYS A 1 264 ? -6.481 22.453 3.366 1.00 88.31 264 LYS A C 1
ATOM 2146 O O . LYS A 1 264 ? -6.814 23.628 3.283 1.00 88.31 264 LYS A O 1
ATOM 2151 N N . MET A 1 265 ? -5.219 22.065 3.160 1.00 86.62 265 MET A N 1
ATOM 2152 C CA . MET A 1 265 ? -4.135 23.011 2.851 1.00 86.62 265 MET A CA 1
ATOM 2153 C C . MET A 1 265 ? -4.444 23.876 1.620 1.00 86.62 265 MET A C 1
ATOM 2155 O O . MET A 1 265 ? -4.137 25.071 1.616 1.00 86.62 265 MET A O 1
ATOM 2159 N N . LEU A 1 266 ? -5.057 23.299 0.580 1.00 87.56 266 LEU A N 1
ATOM 2160 C CA . LEU A 1 266 ? -5.495 24.052 -0.600 1.00 87.56 266 LEU A CA 1
ATOM 2161 C C . LEU A 1 266 ? -6.657 25.002 -0.296 1.00 87.56 266 LEU A C 1
ATOM 2163 O O . LEU A 1 266 ? -6.648 26.127 -0.796 1.00 87.56 266 LEU A O 1
ATOM 2167 N N . HIS A 1 267 ? -7.615 24.581 0.533 1.00 89.69 267 HIS A N 1
ATOM 2168 C CA . HIS A 1 267 ? -8.718 25.432 0.982 1.00 89.69 267 HIS A CA 1
ATOM 2169 C C . HIS A 1 267 ? -8.200 26.630 1.785 1.00 89.69 267 HIS A C 1
ATOM 2171 O O . HIS A 1 267 ? -8.421 27.771 1.385 1.00 89.69 267 HIS A O 1
ATOM 2177 N N . ASP A 1 268 ? -7.417 26.374 2.835 1.00 87.44 268 ASP A N 1
ATOM 2178 C CA . ASP A 1 268 ? -6.832 27.392 3.714 1.00 87.44 268 ASP A CA 1
ATOM 2179 C C . ASP A 1 268 ? -5.953 28.379 2.914 1.00 87.44 268 ASP A C 1
ATOM 2181 O O . ASP A 1 268 ? -5.965 29.589 3.154 1.00 87.44 268 ASP A O 1
ATOM 2185 N N . THR A 1 269 ? -5.205 27.887 1.915 1.00 85.94 269 THR A N 1
ATOM 2186 C CA . THR A 1 269 ? -4.380 28.726 1.021 1.00 85.94 269 THR A CA 1
ATOM 2187 C C . THR A 1 269 ? -5.225 29.647 0.147 1.00 85.94 269 THR A C 1
ATOM 2189 O O . THR A 1 269 ? -4.851 30.804 -0.059 1.00 85.94 269 THR A O 1
ATOM 2192 N N . LEU A 1 270 ? -6.352 29.157 -0.370 1.00 86.31 270 LEU A N 1
ATOM 2193 C CA . LEU A 1 270 ? -7.245 29.928 -1.227 1.00 86.31 270 LEU A CA 1
ATOM 2194 C C . LEU A 1 270 ? -8.057 30.951 -0.418 1.00 86.31 270 LEU A C 1
ATOM 2196 O O . LEU A 1 270 ? -8.154 32.109 -0.815 1.00 86.31 270 LEU A O 1
ATOM 2200 N N . GLU A 1 271 ? -8.536 30.567 0.763 1.00 83.69 271 GLU A N 1
ATOM 2201 C CA . GLU A 1 271 ? -9.198 31.451 1.727 1.00 83.69 271 GLU A CA 1
ATOM 2202 C C . GLU A 1 271 ? -8.258 32.578 2.199 1.00 83.69 271 GLU A C 1
ATOM 2204 O O . GLU A 1 271 ? -8.635 33.751 2.209 1.00 83.69 271 GLU A O 1
ATOM 2209 N N . TYR A 1 272 ? -6.980 32.270 2.451 1.00 83.56 272 TYR A N 1
ATOM 2210 C CA . TYR A 1 272 ? -5.948 33.278 2.722 1.00 83.56 272 TYR A CA 1
ATOM 2211 C C . TYR A 1 272 ? -5.668 34.223 1.534 1.00 83.56 272 TYR A C 1
ATOM 2213 O O . TYR A 1 272 ? -5.220 35.351 1.735 1.00 83.56 272 TYR A O 1
ATOM 2221 N N . ARG A 1 273 ? -5.900 33.797 0.284 1.00 78.88 273 ARG A N 1
ATOM 2222 C CA . ARG A 1 273 ? -5.815 34.685 -0.894 1.00 78.88 273 ARG A CA 1
ATOM 2223 C C . ARG A 1 273 ? -7.051 35.575 -1.047 1.00 78.88 273 ARG A C 1
ATOM 2225 O O . ARG A 1 273 ? -6.910 36.681 -1.557 1.00 78.88 273 ARG A O 1
ATOM 2232 N N . MET A 1 274 ? -8.217 35.126 -0.583 1.00 73.81 274 MET A N 1
ATOM 2233 C CA . MET A 1 274 ? -9.454 35.918 -0.561 1.00 73.81 274 MET A CA 1
ATOM 2234 C C . MET A 1 274 ? -9.498 36.947 0.571 1.00 73.81 274 MET A C 1
ATOM 2236 O O . MET A 1 274 ? -10.082 38.017 0.404 1.00 73.81 274 MET A O 1
ATOM 2240 N N . SER A 1 275 ? -8.936 36.619 1.736 1.00 78.44 275 SER A N 1
ATOM 2241 C CA . SER A 1 275 ? -8.983 37.503 2.898 1.00 78.44 275 SER A CA 1
ATOM 2242 C C . SER A 1 275 ? -7.919 38.598 2.834 1.00 78.44 275 SER A C 1
ATOM 2244 O O . SER A 1 275 ? -6.733 38.332 2.646 1.00 78.44 275 SER A O 1
ATOM 2246 N N . TRP A 1 276 ? -8.329 39.841 3.096 1.00 66.31 276 TRP A N 1
ATOM 2247 C CA . TRP A 1 276 ? -7.406 40.969 3.274 1.00 66.31 276 TRP A CA 1
ATOM 2248 C C . TRP A 1 276 ? -6.559 40.836 4.555 1.00 66.31 276 TRP A C 1
ATOM 2250 O O . TRP A 1 276 ? -5.465 41.393 4.643 1.00 66.31 276 TRP A O 1
ATOM 2260 N N . PHE A 1 277 ? -7.037 40.078 5.550 1.00 53.94 277 PHE A N 1
ATOM 2261 C CA . PHE A 1 277 ? -6.332 39.833 6.808 1.00 53.94 277 PHE A CA 1
ATOM 2262 C C . PHE A 1 277 ? -6.321 38.341 7.150 1.00 53.94 277 PHE A C 1
ATOM 2264 O O . PHE A 1 277 ? -7.365 37.709 7.300 1.00 53.94 277 PHE A O 1
ATOM 2271 N N . GLY A 1 278 ? -5.127 37.782 7.321 1.00 58.03 278 GLY A N 1
ATOM 2272 C CA . GLY A 1 278 ? -4.943 36.396 7.731 1.00 58.03 278 GLY A CA 1
ATOM 2273 C C . GLY A 1 278 ? -3.479 36.085 8.016 1.00 58.03 278 GLY A C 1
ATOM 2274 O O . GLY A 1 278 ? -2.576 36.787 7.554 1.00 58.03 278 GLY A O 1
ATOM 2275 N N . ILE A 1 279 ? -3.241 35.019 8.773 1.00 62.25 279 ILE A N 1
ATOM 2276 C CA . ILE A 1 279 ? -1.908 34.431 8.918 1.00 62.25 279 ILE A CA 1
ATOM 2277 C C . ILE A 1 279 ? -1.719 33.476 7.739 1.00 62.25 279 ILE A C 1
ATOM 2279 O O . ILE A 1 279 ? -2.597 32.664 7.454 1.00 62.25 279 ILE A O 1
ATOM 2283 N N . ARG A 1 280 ? -0.591 33.586 7.029 1.00 72.38 280 ARG A N 1
ATOM 2284 C CA . ARG A 1 280 ? -0.311 32.743 5.859 1.00 72.38 280 ARG A CA 1
ATOM 2285 C C . ARG A 1 280 ? -0.263 31.262 6.278 1.00 72.38 280 ARG A C 1
ATOM 2287 O O . ARG A 1 280 ? 0.518 30.949 7.178 1.00 72.38 280 ARG A O 1
ATOM 2294 N N . PRO A 1 281 ? -1.011 30.356 5.619 1.00 72.00 281 PRO A N 1
ATOM 2295 C CA . PRO A 1 281 ? -0.992 28.932 5.938 1.00 72.00 281 PRO A CA 1
ATOM 2296 C C . PRO A 1 281 ? 0.411 28.328 5.871 1.00 72.00 281 PRO A C 1
ATOM 2298 O O . PRO A 1 281 ? 1.219 28.661 4.994 1.00 72.00 281 PRO A O 1
ATOM 2301 N N . ALA A 1 282 ? 0.693 27.422 6.805 1.00 66.81 282 ALA A N 1
ATOM 2302 C CA . ALA A 1 282 ? 1.966 26.725 6.891 1.00 66.81 282 ALA A CA 1
ATOM 2303 C C . ALA A 1 282 ? 2.045 25.627 5.819 1.00 66.81 282 ALA A C 1
ATOM 2305 O O . ALA A 1 282 ? 1.653 24.485 6.044 1.00 66.81 282 ALA A O 1
ATOM 2306 N N . LEU A 1 283 ? 2.579 25.975 4.647 1.00 63.41 283 LEU A N 1
ATOM 2307 C CA . LEU A 1 283 ? 2.972 24.993 3.635 1.00 63.41 283 LEU A CA 1
ATOM 2308 C C . LEU A 1 283 ? 4.093 24.119 4.222 1.00 63.41 283 LEU A C 1
ATOM 2310 O O . LEU A 1 283 ? 5.186 24.624 4.492 1.00 63.41 283 LEU A O 1
ATOM 2314 N N . GLY A 1 284 ? 3.797 22.836 4.447 1.00 60.03 284 GLY A N 1
ATOM 2315 C CA . GLY A 1 284 ? 4.640 21.915 5.214 1.00 60.03 284 GLY A CA 1
ATOM 2316 C C . GLY A 1 284 ? 6.083 21.757 4.712 1.00 60.03 284 GLY A C 1
ATOM 2317 O O . GLY A 1 284 ? 6.454 22.164 3.607 1.00 60.03 284 GLY A O 1
ATOM 2318 N N . SER A 1 285 ? 6.920 21.129 5.541 1.00 55.50 285 SER A N 1
ATOM 2319 C CA . SER A 1 285 ? 8.358 20.937 5.313 1.00 55.50 285 SER A CA 1
ATOM 2320 C C . SER A 1 285 ? 8.671 19.871 4.248 1.00 55.50 285 SER A C 1
ATOM 2322 O O . SER A 1 285 ? 9.251 18.830 4.545 1.00 55.50 285 SER A O 1
ATOM 2324 N N . GLY A 1 286 ? 8.292 20.136 2.996 1.00 53.56 286 GLY A N 1
ATOM 2325 C CA . GLY A 1 286 ? 8.632 19.327 1.823 1.00 53.56 286 GLY A CA 1
ATOM 2326 C C . GLY A 1 286 ? 9.678 19.982 0.912 1.00 53.56 286 GLY A C 1
ATOM 2327 O O . GLY A 1 286 ? 9.957 21.180 1.000 1.00 53.56 286 GLY A O 1
ATOM 2328 N N . GLN A 1 287 ? 10.210 19.212 -0.044 1.00 57.19 287 GLN A N 1
ATOM 2329 C CA . GLN A 1 287 ? 11.262 19.624 -0.997 1.00 57.19 287 GLN A CA 1
ATOM 2330 C C . GLN A 1 287 ? 10.940 20.876 -1.848 1.00 57.19 287 GLN A C 1
ATOM 2332 O O . GLN A 1 287 ? 11.841 21.436 -2.469 1.00 57.19 287 GLN A O 1
ATOM 2337 N N . LYS A 1 288 ? 9.680 21.336 -1.869 1.00 52.56 288 LYS A N 1
ATOM 2338 C CA . LYS A 1 288 ? 9.202 22.525 -2.604 1.00 52.56 288 LYS A CA 1
ATOM 2339 C C . LYS A 1 288 ? 8.849 23.728 -1.707 1.00 52.56 288 LYS A C 1
ATOM 2341 O O . LYS A 1 288 ? 8.341 24.724 -2.204 1.00 52.56 288 LYS A O 1
ATOM 2346 N N . SER A 1 289 ? 9.143 23.669 -0.403 1.00 53.25 289 SER A N 1
ATOM 2347 C CA . SER A 1 289 ? 8.836 24.735 0.577 1.00 53.25 289 SER A CA 1
ATOM 2348 C C . SER A 1 289 ? 9.637 26.042 0.359 1.00 53.25 289 SER A C 1
ATOM 2350 O O . SER A 1 289 ? 9.264 27.109 0.849 1.00 53.25 289 SER A O 1
ATOM 2352 N N . LYS A 1 290 ? 10.725 26.002 -0.426 1.00 52.97 290 LYS A N 1
ATOM 2353 C CA . LYS A 1 290 ? 11.551 27.180 -0.741 1.00 52.97 290 LYS A CA 1
ATOM 2354 C C . LYS A 1 290 ? 10.852 28.109 -1.740 1.00 52.97 290 LYS A C 1
ATOM 2356 O O . LYS A 1 290 ? 10.968 27.942 -2.950 1.00 52.97 290 LYS A O 1
ATOM 2361 N N . TYR A 1 291 ? 10.171 29.121 -1.210 1.00 60.88 291 TYR A N 1
ATOM 2362 C CA . TYR A 1 291 ? 9.678 30.268 -1.971 1.00 60.88 291 TYR A CA 1
ATOM 2363 C C . TYR A 1 291 ? 10.849 31.020 -2.622 1.00 60.88 291 TYR A C 1
ATOM 2365 O O . TYR A 1 291 ? 11.692 31.582 -1.923 1.00 60.88 291 TYR A O 1
ATOM 2373 N N . ILE A 1 292 ? 10.890 31.038 -3.955 1.00 59.28 292 ILE A N 1
ATOM 2374 C CA . ILE A 1 292 ? 11.761 31.929 -4.726 1.00 59.28 292 ILE A CA 1
ATOM 2375 C C . ILE A 1 292 ? 10.926 33.182 -5.029 1.00 59.28 292 ILE A C 1
ATOM 2377 O O . ILE A 1 292 ? 9.930 33.060 -5.747 1.00 59.28 292 ILE A O 1
ATOM 2381 N N . PRO A 1 293 ? 11.257 34.364 -4.474 1.00 48.44 293 PRO A N 1
ATOM 2382 C CA . PRO A 1 293 ? 10.565 35.596 -4.837 1.00 48.44 293 PRO A CA 1
ATOM 2383 C C . PRO A 1 293 ? 10.794 35.911 -6.324 1.00 48.44 293 PRO A C 1
ATOM 2385 O O . PRO A 1 293 ? 11.863 35.586 -6.851 1.00 48.44 293 PRO A O 1
ATOM 2388 N N . PRO A 1 294 ? 9.831 36.551 -7.011 1.00 47.50 294 PRO A N 1
ATOM 2389 C CA . PRO A 1 294 ? 10.061 37.024 -8.370 1.00 47.50 294 PRO A CA 1
ATOM 2390 C C . PRO A 1 294 ? 11.235 38.020 -8.379 1.00 47.50 294 PRO A C 1
ATOM 2392 O O . PRO A 1 294 ? 11.342 38.826 -7.449 1.00 47.50 294 PRO A O 1
ATOM 2395 N N . PRO A 1 295 ? 12.118 37.983 -9.394 1.00 53.75 295 PRO A N 1
ATOM 2396 C CA . PRO A 1 295 ? 13.082 39.056 -9.591 1.00 53.75 295 PRO A CA 1
ATOM 2397 C C . PRO A 1 295 ? 12.323 40.356 -9.890 1.00 53.75 295 PRO A C 1
ATOM 2399 O O . PRO A 1 295 ? 11.323 40.333 -10.611 1.00 53.75 295 PRO A O 1
ATOM 2402 N N . PHE A 1 296 ? 12.794 41.450 -9.290 1.00 54.97 296 PHE A N 1
ATOM 2403 C CA . PHE A 1 296 ? 12.306 42.810 -9.535 1.00 54.97 296 PHE A CA 1
ATOM 2404 C C . PHE A 1 296 ? 12.615 43.272 -10.967 1.00 54.97 296 PHE A C 1
ATOM 2406 O O . PHE A 1 296 ? 13.693 42.885 -11.476 1.00 54.97 296 PHE A O 1
#

Secondary structure (DSSP, 8-state):
-HHHHHHHHHHHHHHHHHHHHHHHHHHHHHHHHHHHHHHHHHHHHHHHHHHHHHHHHHHHHHHHHHHHHHHHHHHHHHHHHHHHHHHHHHHHHHHHHHHHHHHHHHHHHHHHHHHHHHHHHHHHHHHHHHHHHHHHHTT------------------------------------------------------------------TT-HHHHHHHHHHHHHHH-HHHHHHHHHHHHHHHS-HHHHHHHHHHHHHHHT--HHHHHHHHHHHHHHH-SS-PPP---SSTT----PPP-

Sequence (296 aa):
LEELEQFLKSKESELQECIAEKDELLVRNAELSQKNLSVQSSSDSIINQLKSEIKDQDDHIDNLKQSHDSLQENVDFHEKKIKELEDGKEENKQTTTQVSTLEQTVTDLQEQLADKNKALKKQEQRLRDLQKTLQRELRVQPLPSDEPVVIDGASFTPPMQRKISESRNSPLKDNIDFKDHNPATISHVMKPFETNNHSDNGIDVHKNRTRNSDHLLRKDLENDVNFKYLKHVVLKFMLSREAEAVHLIRAISVLLHFSPDEQKMLHDTLEYRMSWFGIRPALGSGQKSKYIPPPF

pLDDT: mean 75.54, std 23.68, range [27.8, 98.19]